Protein AF-0000000065812763 (afdb_homodimer)

Secondary structure (DSSP, 8-state):
-HHHHHHTSS----HHHHHHHT-EE-SS-EESS--GGGG-S-GGGEEE-SS-EE-TT-EE--B-GGGGGGTTTSTTEE-B--EEE-SSEEE-TT-EEPTT-EE-SSEEEPTT-EE-S-B-SSEEEEETTEEEEEEHHHHHHHHHHT----TTS-HHHHHHHHHHHHHHHH--/-HHHHHHTSS----HHHHHHHT-EE-SS-EESS--GGGG-S-GGGEEE-SSEEE-TT-EE--B-GGGGGGTTTSTT---B--EEE-SSEEE-TT-EEPTT-EE-SSEEE-TT-EE-S-B-SSEEEEETTEEEEEEHHHHHHHHHHT-EE-TT--HHHHHHHHHHHHHGGG--

Structure (mmCIF, N/CA/C/O backbone):
data_AF-0000000065812763-model_v1
#
loop_
_entity.id
_entity.type
_entity.pdbx_description
1 polymer 'Protein CapG'
#
loop_
_atom_site.group_PDB
_atom_site.id
_atom_site.type_symbol
_atom_site.label_atom_id
_atom_site.label_alt_id
_atom_site.label_comp_id
_atom_site.label_asym_id
_atom_site.label_entity_id
_atom_site.label_seq_id
_atom_site.pdbx_PDB_ins_code
_atom_site.Cartn_x
_atom_site.Cartn_y
_atom_site.Cartn_z
_atom_site.occupancy
_atom_site.B_iso_or_equiv
_atom_site.auth_seq_id
_atom_site.auth_comp_id
_atom_site.auth_asym_id
_atom_site.auth_atom_id
_atom_site.pdbx_PDB_model_num
ATOM 1 N N . MET A 1 1 ? -13.164 -4.414 32.594 1 37.22 1 MET A N 1
ATOM 2 C CA . MET A 1 1 ? -12.57 -5.383 31.672 1 37.22 1 MET A CA 1
ATOM 3 C C . MET A 1 1 ? -12.828 -4.98 30.234 1 37.22 1 MET A C 1
ATOM 5 O O . MET A 1 1 ? -12.016 -5.262 29.344 1 37.22 1 MET A O 1
ATOM 9 N N . LYS A 1 2 ? -14 -4.566 29.844 1 40.97 2 LYS A N 1
ATOM 10 C CA . LYS A 1 2 ? -14.367 -4.082 28.516 1 40.97 2 LYS A CA 1
ATOM 11 C C . LYS A 1 2 ? -13.578 -2.824 28.156 1 40.97 2 LYS A C 1
ATOM 13 O O . LYS A 1 2 ? -13.117 -2.682 27.016 1 40.97 2 LYS A O 1
ATOM 18 N N . LYS A 1 3 ? -13.656 -1.792 29 1 42.72 3 LYS A N 1
ATOM 19 C CA . LYS A 1 3 ? -12.914 -0.566 28.734 1 42.72 3 LYS A CA 1
ATOM 20 C C . LYS A 1 3 ? -11.438 -0.864 28.5 1 42.72 3 LYS A C 1
ATOM 22 O O . LYS A 1 3 ? -10.797 -0.227 27.656 1 42.72 3 LYS A O 1
ATOM 27 N N . LEU A 1 4 ? -10.758 -1.789 29.281 1 43.66 4 LEU A N 1
ATOM 28 C CA . LEU A 1 4 ? -9.359 -2.17 29.094 1 43.66 4 LEU A CA 1
ATOM 29 C C . LEU A 1 4 ? -9.156 -2.842 27.734 1 43.66 4 LEU A C 1
ATOM 31 O O . LEU A 1 4 ? -8.156 -2.594 27.062 1 43.66 4 LEU A O 1
ATOM 35 N N . PHE A 1 5 ? -9.992 -3.799 27.312 1 41.78 5 PHE A N 1
ATOM 36 C CA . PHE A 1 5 ? -9.961 -4.5 26.047 1 41.78 5 PHE A CA 1
ATOM 37 C C . PHE A 1 5 ? -10.062 -3.52 24.875 1 41.78 5 PHE A C 1
ATOM 39 O O . PHE A 1 5 ? -9.352 -3.658 23.875 1 41.78 5 PHE A O 1
ATOM 46 N N . LEU A 1 6 ? -11.016 -2.607 24.922 1 42.84 6 LEU A N 1
ATOM 47 C CA . LEU A 1 6 ? -11.148 -1.613 23.859 1 42.84 6 LEU A CA 1
ATOM 48 C C . LEU A 1 6 ? -9.906 -0.742 23.766 1 42.84 6 LEU A C 1
ATOM 50 O O . LEU A 1 6 ? -9.539 -0.286 22.672 1 42.84 6 LEU A O 1
ATOM 54 N N . LYS A 1 7 ? -9.352 -0.278 24.812 1 39.81 7 LYS A N 1
ATOM 55 C CA . LYS A 1 7 ? -8.094 0.461 24.859 1 39.81 7 LYS A CA 1
ATOM 56 C C . LYS A 1 7 ? -6.953 -0.342 24.25 1 39.81 7 LYS A C 1
ATOM 58 O O . LYS A 1 7 ? -6.047 0.227 23.641 1 39.81 7 LYS A O 1
ATOM 63 N N . LEU A 1 8 ? -6.797 -1.646 24.5 1 45.38 8 LEU A N 1
ATOM 64 C CA . LEU A 1 8 ? -5.816 -2.525 23.875 1 45.38 8 LEU A CA 1
ATOM 65 C C . LEU A 1 8 ? -6.047 -2.602 22.359 1 45.38 8 LEU A C 1
ATOM 67 O O . LEU A 1 8 ? -5.305 -3.287 21.656 1 45.38 8 LEU A O 1
ATOM 71 N N . MET A 1 9 ? -7.184 -2.545 21.812 1 41.5 9 MET A N 1
ATOM 72 C CA . MET A 1 9 ? -7.488 -2.461 20.391 1 41.5 9 MET A CA 1
ATOM 73 C C . MET A 1 9 ? -6.605 -1.423 19.703 1 41.5 9 MET A C 1
ATOM 75 O O . MET A 1 9 ? -6.023 -0.564 20.359 1 41.5 9 MET A O 1
ATOM 79 N N . LYS A 1 10 ? -6.723 -1.261 18.344 1 49.97 10 LYS A N 1
ATOM 80 C CA . LYS A 1 10 ? -5.859 -0.488 17.453 1 49.97 10 LYS A CA 1
ATOM 81 C C . LYS A 1 10 ? -5.656 0.93 17.984 1 49.97 10 LYS A C 1
ATOM 83 O O . LYS A 1 10 ? -6.57 1.756 17.922 1 49.97 10 LYS A O 1
ATOM 88 N N . ARG A 1 11 ? -4.902 1.145 19.062 1 52.78 11 ARG A N 1
ATOM 89 C CA . ARG A 1 11 ? -4.668 2.445 19.672 1 52.78 11 ARG A CA 1
ATOM 90 C C . ARG A 1 11 ? -4.078 3.432 18.672 1 52.78 11 ARG A C 1
ATOM 92 O O . ARG A 1 11 ? -3.061 3.145 18.047 1 52.78 11 ARG A O 1
ATOM 99 N N . ASN A 1 12 ? -4.883 4.406 18.328 1 67.81 12 ASN A N 1
ATOM 100 C CA . ASN A 1 12 ? -4.457 5.602 17.609 1 67.81 12 ASN A CA 1
ATOM 101 C C . ASN A 1 12 ? -3.221 6.23 18.234 1 67.81 12 ASN A C 1
ATOM 103 O O . ASN A 1 12 ? -3.176 6.434 19.453 1 67.81 12 ASN A O 1
ATOM 107 N N . LEU A 1 13 ? -2.115 6.152 17.438 1 81.44 13 LEU A N 1
ATOM 108 C CA . LEU A 1 13 ? -0.929 6.832 17.953 1 81.44 13 LEU A CA 1
ATOM 109 C C . LEU A 1 13 ? -1.167 8.336 18.062 1 81.44 13 LEU A C 1
ATOM 111 O O . LEU A 1 13 ? -1.772 8.938 17.172 1 81.44 13 LEU A O 1
ATOM 115 N N . SER A 1 14 ? -0.786 8.93 19.156 1 84.06 14 SER A N 1
ATOM 116 C CA . SER A 1 14 ? -0.799 10.383 19.312 1 84.06 14 SER A CA 1
ATOM 117 C C . SER A 1 14 ? 0.289 11.039 18.469 1 84.06 14 SER A C 1
ATOM 119 O O . SER A 1 14 ? 1.217 10.367 18.016 1 84.06 14 SER A O 1
ATOM 121 N N . GLU A 1 15 ? 0.167 12.312 18.281 1 87.44 15 GLU A N 1
ATOM 122 C CA . GLU A 1 15 ? 1.199 13.086 17.609 1 87.44 15 GLU A CA 1
ATOM 123 C C . GLU A 1 15 ? 2.562 12.891 18.266 1 87.44 15 GLU A C 1
ATOM 125 O O . GLU A 1 15 ? 3.57 12.711 17.578 1 87.44 15 GLU A O 1
ATOM 130 N N . ASP A 1 16 ? 2.529 12.898 19.578 1 87.75 16 ASP A N 1
ATOM 131 C CA . ASP A 1 16 ? 3.777 12.758 20.328 1 87.75 16 ASP A CA 1
ATOM 132 C C . ASP A 1 16 ? 4.422 11.398 20.062 1 87.75 16 ASP A C 1
ATOM 134 O O . ASP A 1 16 ? 5.641 11.305 19.922 1 87.75 16 ASP A O 1
ATOM 138 N N . LYS A 1 17 ? 3.646 10.391 20.047 1 90.56 17 LYS A N 1
ATOM 139 C CA . LYS A 1 17 ? 4.172 9.047 19.797 1 90.56 17 LYS A CA 1
ATOM 140 C C . LYS A 1 17 ? 4.711 8.922 18.375 1 90.56 17 LYS A C 1
ATOM 142 O O . LYS A 1 17 ? 5.723 8.266 18.141 1 90.56 17 LYS A O 1
ATOM 147 N N . ILE A 1 18 ? 4.035 9.586 17.469 1 93.19 18 ILE A N 1
ATOM 148 C CA . ILE A 1 18 ? 4.473 9.562 16.078 1 93.19 18 ILE A CA 1
ATOM 149 C C . ILE A 1 18 ? 5.801 10.305 15.938 1 93.19 18 ILE A C 1
ATOM 151 O O . ILE A 1 18 ? 6.711 9.836 15.25 1 93.19 18 ILE A O 1
ATOM 155 N N . ARG A 1 19 ? 5.945 11.367 16.609 1 93.12 19 ARG A N 1
ATOM 156 C CA . ARG A 1 19 ? 7.207 12.102 16.625 1 93.12 19 ARG A CA 1
ATOM 157 C C . ARG A 1 19 ? 8.32 11.258 17.234 1 93.12 19 ARG A C 1
ATOM 159 O O . ARG A 1 19 ? 9.461 11.297 16.781 1 93.12 19 ARG A O 1
ATOM 166 N N . LYS A 1 20 ? 7.984 10.477 18.219 1 92.88 20 LYS A N 1
ATOM 167 C CA . LYS A 1 20 ? 8.969 9.633 18.891 1 92.88 20 LYS A CA 1
ATOM 168 C C . LYS A 1 20 ? 9.453 8.516 17.953 1 92.88 20 LYS A C 1
ATOM 170 O O . LYS A 1 20 ? 10.57 8.023 18.094 1 92.88 20 LYS A O 1
ATOM 175 N N . LEU A 1 21 ? 8.625 8.133 17.016 1 93.81 21 LEU A N 1
ATOM 176 C CA . LEU A 1 21 ? 9.023 7.141 16.031 1 93.81 21 LEU A CA 1
ATOM 177 C C . LEU A 1 21 ? 10.07 7.711 15.078 1 93.81 21 LEU A C 1
ATOM 179 O O . LEU A 1 21 ? 10.758 6.961 14.375 1 93.81 21 LEU A O 1
ATOM 183 N N . GLY A 1 22 ? 10.078 9.062 14.953 1 95.88 22 GLY A N 1
ATOM 184 C CA . GLY A 1 22 ? 11.07 9.695 14.109 1 95.88 22 GLY A CA 1
ATOM 185 C C . GLY A 1 22 ? 10.453 10.539 13 1 95.88 22 GLY A C 1
ATOM 186 O O . GLY A 1 22 ? 11.164 11.242 12.281 1 95.88 22 GLY A O 1
ATOM 187 N N . VAL A 1 23 ? 9.148 10.43 12.867 1 97.62 23 VAL A N 1
ATOM 188 C CA . VAL A 1 23 ? 8.469 11.234 11.852 1 97.62 23 VAL A CA 1
ATOM 189 C C . VAL A 1 23 ? 8.492 12.703 12.266 1 97.62 23 VAL A C 1
ATOM 191 O O . VAL A 1 23 ? 8.25 13.039 13.422 1 97.62 23 VAL A O 1
ATOM 194 N N . GLN A 1 24 ? 8.836 13.617 11.391 1 97.62 24 GLN A N 1
ATOM 195 C CA . GLN A 1 24 ? 8.672 15.047 11.633 1 97.62 24 GLN A CA 1
ATOM 196 C C . GLN A 1 24 ? 7.234 15.484 11.367 1 97.62 24 GLN A C 1
ATOM 198 O O . GLN A 1 24 ? 6.746 15.375 10.242 1 97.62 24 GLN A O 1
ATOM 203 N N . VAL A 1 25 ? 6.574 15.938 12.367 1 97.5 25 VAL A N 1
ATOM 204 C CA . VAL A 1 25 ? 5.16 16.281 12.258 1 97.5 25 VAL A CA 1
ATOM 205 C C . VAL A 1 25 ? 4.945 17.734 12.711 1 97.5 25 VAL A C 1
ATOM 207 O O . VAL A 1 25 ? 5.418 18.125 13.773 1 97.5 25 VAL A O 1
ATOM 210 N N . GLY A 1 26 ? 4.281 18.5 11.805 1 97.75 26 GLY A N 1
ATOM 211 C CA . GLY A 1 26 ? 3.9 19.844 12.164 1 97.75 26 GLY A CA 1
ATOM 212 C C . GLY A 1 26 ? 2.789 19.906 13.195 1 97.75 26 GLY A C 1
ATOM 213 O O . GLY A 1 26 ? 2.623 18.969 13.984 1 97.75 26 GLY A O 1
ATOM 214 N N . ASN A 1 27 ? 2.012 21.016 13.273 1 96.69 27 ASN A N 1
ATOM 215 C CA . ASN A 1 27 ? 0.995 21.266 14.289 1 96.69 27 ASN A CA 1
ATOM 216 C C . ASN A 1 27 ? -0.405 20.938 13.773 1 96.69 27 ASN A C 1
ATOM 218 O O . ASN A 1 27 ? -0.643 20.938 12.562 1 96.69 27 ASN A O 1
ATOM 222 N N . ASP A 1 28 ? -1.32 20.625 14.734 1 96.94 28 ASP A N 1
ATOM 223 C CA . ASP A 1 28 ? -2.752 20.5 14.477 1 96.94 28 ASP A CA 1
ATOM 224 C C . ASP A 1 28 ? -3.035 19.375 13.484 1 96.94 28 ASP A C 1
ATOM 226 O O . ASP A 1 28 ? -3.779 19.562 12.523 1 96.94 28 ASP A O 1
ATOM 230 N N . CYS A 1 29 ? -2.354 18.297 13.617 1 97.5 29 CYS A N 1
ATOM 231 C CA . CYS A 1 29 ? -2.564 17.125 12.781 1 97.5 29 CYS A CA 1
ATOM 232 C C . CYS A 1 29 ? -3.48 16.125 13.477 1 97.5 29 CYS A C 1
ATOM 234 O O . CYS A 1 29 ? -3.633 16.156 14.703 1 97.5 29 CYS A O 1
ATOM 236 N N . ARG A 1 30 ? -4.18 15.359 12.703 1 95.44 30 ARG A N 1
ATOM 237 C CA . ARG A 1 30 ? -5.047 14.297 13.195 1 95.44 30 ARG A CA 1
ATOM 238 C C . ARG A 1 30 ? -4.625 12.945 12.633 1 95.44 30 ARG A C 1
ATOM 240 O O . ARG A 1 30 ? -4.453 12.797 11.422 1 95.44 30 ARG A O 1
ATOM 247 N N . PHE A 1 31 ? -4.438 11.961 13.445 1 96.06 31 PHE A N 1
ATOM 248 C CA . PHE A 1 31 ? -4.09 10.594 13.078 1 96.06 31 PHE A CA 1
ATOM 249 C C . PHE A 1 31 ? -5.184 9.625 13.516 1 96.06 31 PHE A C 1
ATOM 251 O O . PHE A 1 31 ? -5.344 9.352 14.703 1 96.06 31 PHE A O 1
ATOM 258 N N . LEU A 1 32 ? -5.891 9.078 12.562 1 95.31 32 LEU A N 1
ATOM 259 C CA . LEU A 1 32 ? -7.051 8.242 12.828 1 95.31 32 LEU A CA 1
ATOM 260 C C . LEU A 1 32 ? -6.734 6.77 12.57 1 95.31 32 LEU A C 1
ATOM 262 O O . LEU A 1 32 ? -6.633 6.344 11.422 1 95.31 32 LEU A O 1
ATOM 266 N N . SER A 1 33 ? -6.559 5.926 13.633 1 94 33 SER A N 1
ATOM 267 C CA . SER A 1 33 ? -6.258 4.5 13.555 1 94 33 SER A CA 1
ATOM 268 C C . SER A 1 33 ? -4.91 4.258 12.883 1 94 33 SER A C 1
ATOM 270 O O . SER A 1 33 ? -4.797 3.41 11.992 1 94 33 SER A O 1
ATOM 272 N N . VAL A 1 34 ? -3.984 5.078 13.211 1 93.06 34 VAL A N 1
ATOM 273 C CA . VAL A 1 34 ? -2.615 4.984 12.711 1 93.06 34 VAL A CA 1
ATOM 274 C C . VAL A 1 34 ? -1.733 4.293 13.75 1 93.06 34 VAL A C 1
ATOM 276 O O . VAL A 1 34 ? -1.901 4.496 14.953 1 93.06 34 VAL A O 1
ATOM 279 N N . ASP A 1 35 ? -0.849 3.418 13.219 1 90.88 35 ASP A N 1
ATOM 280 C CA . ASP A 1 35 ? 0.111 2.752 14.102 1 90.88 35 ASP A CA 1
ATOM 281 C C . ASP A 1 35 ? 1.508 2.752 13.484 1 90.88 35 ASP A C 1
ATOM 283 O O . ASP A 1 35 ? 1.75 3.426 12.477 1 90.88 35 ASP A O 1
ATOM 287 N N . ARG A 1 36 ? 2.41 2.07 14.133 1 90.88 36 ARG A N 1
ATOM 288 C CA . ARG A 1 36 ? 3.811 2.086 13.719 1 90.88 36 ARG A CA 1
ATOM 289 C C . ARG A 1 36 ? 3.965 1.608 12.281 1 90.88 36 ARG A C 1
ATOM 291 O O . ARG A 1 36 ? 4.84 2.086 11.555 1 90.88 36 ARG A O 1
ATOM 298 N N . SER A 1 37 ? 3.145 0.625 11.891 1 92.5 37 SER A N 1
ATOM 299 C CA . SER A 1 37 ? 3.275 0.036 10.562 1 92.5 37 SER A CA 1
ATOM 300 C C . SER A 1 37 ? 2.916 1.042 9.469 1 92.5 37 SER A C 1
ATOM 302 O O . SER A 1 37 ? 3.268 0.855 8.305 1 92.5 37 SER A O 1
ATOM 304 N N . THR A 1 38 ? 2.248 2.121 9.844 1 96.75 38 THR A N 1
ATOM 305 C CA . THR A 1 38 ? 1.871 3.172 8.906 1 96.75 38 THR A CA 1
ATOM 306 C C . THR A 1 38 ? 3.111 3.838 8.312 1 96.75 38 THR A C 1
ATOM 308 O O . THR A 1 38 ? 3.119 4.219 7.141 1 96.75 38 THR A O 1
ATOM 311 N N . PHE A 1 39 ? 4.203 3.889 9.062 1 97.19 39 PHE A N 1
ATOM 312 C CA . PHE A 1 39 ? 5.305 4.77 8.695 1 97.19 39 PHE A CA 1
ATOM 313 C C . PHE A 1 39 ? 6.523 3.963 8.266 1 97.19 39 PHE A C 1
ATOM 315 O O . PHE A 1 39 ? 7.594 4.527 8.023 1 97.19 39 PHE A O 1
ATOM 322 N N . GLY A 1 40 ? 6.402 2.725 8.195 1 93.94 40 GLY A N 1
ATOM 323 C CA . GLY A 1 40 ? 7.469 1.878 7.688 1 93.94 40 GLY A CA 1
ATOM 324 C C . GLY A 1 40 ? 8.672 1.813 8.617 1 93.94 40 GLY A C 1
ATOM 325 O O . GLY A 1 40 ? 8.57 2.176 9.789 1 93.94 40 GLY A O 1
ATOM 326 N N . SER A 1 41 ? 9.828 1.312 8.109 1 94.56 41 SER A N 1
ATOM 327 C CA . SER A 1 41 ? 11.008 1.018 8.914 1 94.56 41 SER A CA 1
ATOM 328 C C . SER A 1 41 ? 11.875 2.26 9.094 1 94.56 41 SER A C 1
ATOM 330 O O . SER A 1 41 ? 12.688 2.324 10.023 1 94.56 41 SER A O 1
ATOM 332 N N . GLU A 1 42 ? 11.75 3.205 8.258 1 97 42 GLU A N 1
ATOM 333 C CA . GLU A 1 42 ? 12.539 4.426 8.352 1 97 42 GLU A CA 1
ATOM 334 C C . GLU A 1 42 ? 11.641 5.656 8.5 1 97 42 GLU A C 1
ATOM 336 O O . GLU A 1 42 ? 11.656 6.543 7.645 1 97 42 GLU A O 1
ATOM 341 N N . PRO A 1 43 ? 10.922 5.727 9.578 1 97.62 43 PRO A N 1
ATOM 342 C CA . PRO A 1 43 ? 9.992 6.84 9.758 1 97.62 43 PRO A CA 1
ATOM 343 C C . PRO A 1 43 ? 10.68 8.203 9.758 1 97.62 43 PRO A C 1
ATOM 345 O O . PRO A 1 43 ? 10.055 9.219 9.445 1 97.62 43 PRO A O 1
ATOM 348 N N . TYR A 1 44 ? 11.945 8.242 10.062 1 97.56 44 TYR A N 1
ATOM 349 C CA . TYR A 1 44 ? 12.711 9.484 10.133 1 97.56 44 TYR A CA 1
ATOM 350 C C . TYR A 1 44 ? 12.93 10.07 8.742 1 97.56 44 TYR A C 1
ATOM 352 O O . TYR A 1 44 ? 13.492 11.156 8.602 1 97.56 44 TYR A O 1
ATOM 360 N N . LEU A 1 45 ? 12.453 9.422 7.711 1 98.25 45 LEU A N 1
ATOM 361 C CA . LEU A 1 45 ? 12.531 9.93 6.348 1 98.25 45 LEU A CA 1
ATOM 362 C C . LEU A 1 45 ? 11.227 10.609 5.945 1 98.25 45 LEU A C 1
ATOM 364 O O . LEU A 1 45 ? 11.086 11.086 4.82 1 98.25 45 LEU A O 1
ATOM 368 N N . ILE A 1 46 ? 10.242 10.688 6.812 1 98.44 46 ILE A N 1
ATOM 369 C CA . ILE A 1 46 ? 8.93 11.242 6.52 1 98.44 46 ILE A CA 1
ATOM 370 C C . ILE A 1 46 ? 8.758 12.586 7.23 1 98.44 46 ILE A C 1
ATOM 372 O O . ILE A 1 46 ? 9.008 12.688 8.43 1 98.44 46 ILE A O 1
ATOM 376 N N . GLN A 1 47 ? 8.359 13.602 6.512 1 98.56 47 GLN A N 1
ATOM 377 C CA . GLN A 1 47 ? 8.016 14.914 7.055 1 98.56 47 GLN A CA 1
ATOM 378 C C . GLN A 1 47 ? 6.57 15.281 6.742 1 98.56 47 GLN A C 1
ATOM 380 O O . GLN A 1 47 ? 6.152 15.234 5.582 1 98.56 47 GLN A O 1
ATOM 385 N N . ILE A 1 48 ? 5.844 15.602 7.711 1 98.5 48 ILE A N 1
ATOM 386 C CA . ILE A 1 48 ? 4.441 15.992 7.617 1 98.5 48 ILE A CA 1
ATOM 387 C C . ILE A 1 48 ? 4.277 17.438 8.086 1 98.5 48 ILE A C 1
ATOM 389 O O . ILE A 1 48 ? 4.738 17.797 9.172 1 98.5 48 ILE A O 1
ATOM 393 N N . GLY A 1 49 ? 3.645 18.266 7.281 1 98.62 49 GLY A N 1
ATOM 394 C CA . GLY A 1 49 ? 3.426 19.656 7.613 1 98.62 49 GLY A CA 1
ATOM 395 C C . GLY A 1 49 ? 2.365 19.859 8.68 1 98.62 49 GLY A C 1
ATOM 396 O O . GLY A 1 49 ? 2.232 19.031 9.594 1 98.62 49 GLY A O 1
ATOM 397 N N . ASN A 1 50 ? 1.675 21.047 8.641 1 98.62 50 ASN A N 1
ATOM 398 C CA . ASN A 1 50 ? 0.647 21.438 9.602 1 98.62 50 ASN A CA 1
ATOM 399 C C . ASN A 1 50 ? -0.751 21.094 9.102 1 98.62 50 ASN A C 1
ATOM 401 O O . ASN A 1 50 ? -1.009 21.125 7.895 1 98.62 50 ASN A O 1
ATOM 405 N N . HIS A 1 51 ? -1.703 20.766 10.055 1 98.62 51 HIS A N 1
ATOM 406 C CA . HIS A 1 51 ? -3.111 20.547 9.734 1 98.62 51 HIS A CA 1
ATOM 407 C C . HIS A 1 51 ? -3.287 19.438 8.711 1 98.62 51 HIS A C 1
ATOM 409 O O . HIS A 1 51 ? -3.928 19.641 7.676 1 98.62 51 HIS A O 1
ATOM 415 N N . VAL A 1 52 ? -2.662 18.328 9.008 1 98.75 52 VAL A N 1
ATOM 416 C CA . VAL A 1 52 ? -2.725 17.141 8.148 1 98.75 52 VAL A CA 1
ATOM 417 C C . VAL A 1 52 ? -3.516 16.031 8.844 1 98.75 52 VAL A C 1
ATOM 419 O O . VAL A 1 52 ? -3.365 15.82 10.047 1 98.75 52 VAL A O 1
ATOM 422 N N . THR A 1 53 ? -4.398 15.422 8.148 1 98.5 53 THR A N 1
ATOM 423 C CA . THR A 1 53 ? -5.102 14.242 8.641 1 98.5 53 THR A CA 1
ATOM 424 C C . THR A 1 53 ? -4.625 12.984 7.906 1 98.5 53 THR A C 1
ATOM 426 O O . THR A 1 53 ? -4.602 12.953 6.676 1 98.5 53 THR A O 1
ATOM 429 N N . ILE A 1 54 ? -4.148 12.016 8.586 1 98.31 54 ILE A N 1
ATOM 430 C CA . ILE A 1 54 ? -3.859 10.672 8.094 1 98.31 54 ILE A CA 1
ATOM 431 C C . ILE A 1 54 ? -4.891 9.688 8.648 1 98.31 54 ILE A C 1
ATOM 433 O O . ILE A 1 54 ? -5.117 9.633 9.859 1 98.31 54 ILE A O 1
ATOM 437 N N . THR A 1 55 ? -5.504 8.883 7.777 1 97.69 55 THR A N 1
ATOM 438 C CA . THR A 1 55 ? -6.609 8.039 8.227 1 97.69 55 THR A CA 1
ATOM 439 C C . THR A 1 55 ? -6.207 6.566 8.211 1 97.69 55 THR A C 1
ATOM 441 O O . THR A 1 55 ? -5.039 6.238 8 1 97.69 55 THR A O 1
ATOM 444 N N . SER A 1 56 ? -7.086 5.699 8.477 1 96.75 56 SER A N 1
ATOM 445 C CA . SER A 1 56 ? -6.871 4.273 8.711 1 96.75 56 SER A CA 1
ATOM 446 C C . SER A 1 56 ? -6.312 3.584 7.473 1 96.75 56 SER A C 1
ATOM 448 O O . SER A 1 56 ? -6.77 3.836 6.355 1 96.75 56 SER A O 1
ATOM 450 N N . GLY A 1 57 ? -5.297 2.73 7.707 1 96.75 57 GLY A N 1
ATOM 451 C CA . GLY A 1 57 ? -4.793 1.861 6.656 1 96.75 57 GLY A CA 1
ATOM 452 C C . GLY A 1 57 ? -3.797 2.549 5.738 1 96.75 57 GLY A C 1
ATOM 453 O O . GLY A 1 57 ? -3.25 1.924 4.828 1 96.75 57 GLY A O 1
ATOM 454 N N . VAL A 1 58 ? -3.561 3.811 5.926 1 98.44 58 VAL A N 1
ATOM 455 C CA . VAL A 1 58 ? -2.586 4.527 5.113 1 98.44 58 VAL A CA 1
ATOM 456 C C . VAL A 1 58 ? -1.189 3.957 5.352 1 98.44 58 VAL A C 1
ATOM 458 O O . VAL A 1 58 ? -0.849 3.584 6.477 1 98.44 58 VAL A O 1
ATOM 461 N N . LYS A 1 59 ? -0.391 3.846 4.328 1 98.5 59 LYS A N 1
ATOM 462 C CA . LYS A 1 59 ? 0.993 3.385 4.398 1 98.5 59 LYS A CA 1
ATOM 463 C C . LYS A 1 59 ? 1.937 4.367 3.711 1 98.5 59 LYS A C 1
ATOM 465 O O . LYS A 1 59 ? 1.666 4.82 2.596 1 98.5 59 LYS A O 1
ATOM 470 N N . PHE A 1 60 ? 3.004 4.68 4.379 1 98.62 60 PHE A N 1
ATOM 471 C CA . PHE A 1 60 ? 4.141 5.379 3.787 1 98.62 60 PHE A CA 1
ATOM 472 C C . PHE A 1 60 ? 5.285 4.414 3.516 1 98.62 60 PHE A C 1
ATOM 474 O O . PHE A 1 60 ? 5.777 3.748 4.43 1 98.62 60 PHE A O 1
ATOM 481 N N . ALA A 1 61 ? 5.676 4.285 2.328 1 98.19 61 ALA A N 1
ATOM 482 C CA . ALA A 1 61 ? 6.859 3.506 1.982 1 98.19 61 ALA A CA 1
ATOM 483 C C . ALA A 1 61 ? 8.047 4.418 1.688 1 98.19 61 ALA A C 1
ATOM 485 O O . ALA A 1 61 ? 7.98 5.266 0.796 1 98.19 61 ALA A O 1
ATOM 486 N N . THR A 1 62 ? 9.164 4.227 2.41 1 97.94 6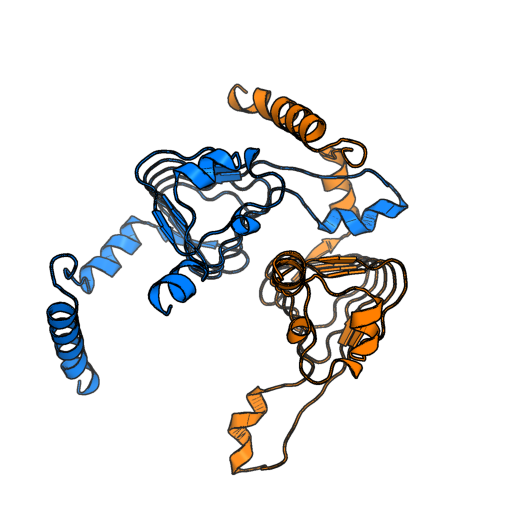2 THR A N 1
ATOM 487 C CA . THR A 1 62 ? 10.312 5.102 2.213 1 97.94 62 THR A CA 1
ATOM 488 C C . THR A 1 62 ? 11.438 4.367 1.494 1 97.94 62 THR A C 1
ATOM 490 O O . THR A 1 62 ? 12.539 4.895 1.354 1 97.94 62 THR A O 1
ATOM 493 N N . HIS A 1 63 ? 11.211 3.16 1.154 1 97.5 63 HIS A N 1
ATOM 494 C CA . HIS A 1 63 ? 12.172 2.412 0.352 1 97.5 63 HIS A CA 1
ATOM 495 C C . HIS A 1 63 ? 11.477 1.594 -0.726 1 97.5 63 HIS A C 1
ATOM 497 O O . HIS A 1 63 ? 10.273 1.318 -0.622 1 97.5 63 HIS A O 1
ATOM 503 N N . ASP A 1 64 ? 12.227 1.31 -1.798 1 97.69 64 ASP A N 1
ATOM 504 C CA . ASP A 1 64 ? 11.766 0.436 -2.871 1 97.69 64 ASP A CA 1
ATOM 505 C C . ASP A 1 64 ? 12.094 -1.024 -2.572 1 97.69 64 ASP A C 1
ATOM 507 O O . ASP A 1 64 ? 13.234 -1.454 -2.73 1 97.69 64 ASP A O 1
ATOM 511 N N . GLY A 1 65 ? 11.062 -1.823 -2.172 1 97.25 65 GLY A N 1
ATOM 512 C CA . GLY A 1 65 ? 11.281 -3.225 -1.845 1 97.25 65 GLY A CA 1
ATOM 513 C C . GLY A 1 65 ? 11.555 -4.086 -3.062 1 97.25 65 GLY A C 1
ATOM 514 O O . GLY A 1 65 ? 12.086 -5.191 -2.939 1 97.25 65 GLY A O 1
ATOM 515 N N . GLY A 1 66 ? 11.164 -3.621 -4.234 1 98.19 66 GLY A N 1
ATOM 516 C CA . GLY A 1 66 ? 11.359 -4.363 -5.473 1 98.19 66 GLY A CA 1
ATOM 517 C C . GLY A 1 66 ? 12.82 -4.652 -5.77 1 98.19 66 GLY A C 1
ATOM 518 O O . GLY A 1 66 ? 13.133 -5.555 -6.551 1 98.19 66 GLY A O 1
ATOM 519 N N . VAL A 1 67 ? 13.68 -3.963 -5.113 1 98 67 VAL A N 1
ATOM 520 C CA . VAL A 1 67 ? 15.102 -4.148 -5.371 1 98 67 VAL A CA 1
ATOM 521 C C . VAL A 1 67 ? 15.531 -5.551 -4.941 1 98 67 VAL A C 1
ATOM 523 O O . VAL A 1 67 ? 16.625 -6.004 -5.281 1 98 67 VAL A O 1
ATOM 526 N N . TRP A 1 68 ? 14.672 -6.195 -4.203 1 97.12 68 TRP A N 1
ATOM 527 C CA . TRP A 1 68 ? 14.891 -7.57 -3.768 1 97.12 68 TRP A CA 1
ATOM 528 C C . TRP A 1 68 ? 15.359 -8.438 -4.93 1 97.12 68 TRP A C 1
ATOM 530 O O . TRP A 1 68 ? 16.266 -9.273 -4.766 1 97.12 68 TRP A O 1
ATOM 540 N N . ILE A 1 69 ? 14.797 -8.281 -6.043 1 98.31 69 ILE A N 1
ATOM 541 C CA . ILE A 1 69 ? 15.039 -9.211 -7.145 1 98.31 69 ILE A CA 1
ATOM 542 C C . ILE A 1 69 ? 16.469 -9.031 -7.656 1 98.31 69 ILE A C 1
ATOM 544 O O . ILE A 1 69 ? 16.969 -9.859 -8.43 1 98.31 69 ILE A O 1
ATOM 548 N N . PHE A 1 70 ? 17.094 -8.016 -7.227 1 98.31 70 PHE A N 1
ATOM 549 C CA . PHE A 1 70 ? 18.438 -7.746 -7.699 1 98.31 70 PHE A CA 1
ATOM 550 C C . PHE A 1 70 ? 19.469 -8.211 -6.68 1 98.31 70 PHE A C 1
ATOM 552 O O . PHE A 1 70 ? 20.688 -8.125 -6.918 1 98.31 70 PHE A O 1
ATOM 559 N N . ARG A 1 71 ? 19.109 -8.758 -5.59 1 96.94 71 ARG A N 1
ATOM 560 C CA . ARG A 1 71 ? 20 -8.953 -4.453 1 96.94 71 ARG A CA 1
ATOM 561 C C . ARG A 1 71 ? 20.922 -10.133 -4.688 1 96.94 71 ARG A C 1
ATOM 563 O O . ARG A 1 71 ? 21.938 -10.289 -3.99 1 96.94 71 ARG A O 1
ATOM 570 N N . LYS A 1 72 ? 20.641 -11.023 -5.586 1 96.31 72 LYS A N 1
ATOM 571 C CA . LYS A 1 72 ? 21.625 -12.039 -5.965 1 96.31 72 LYS A CA 1
ATOM 572 C C . LYS A 1 72 ? 22.844 -11.391 -6.609 1 96.31 72 LYS A C 1
ATOM 574 O O . LYS A 1 72 ? 23.984 -11.789 -6.332 1 96.31 72 LYS A O 1
ATOM 579 N N . LYS A 1 73 ? 22.594 -10.375 -7.438 1 96.94 73 LYS A N 1
ATOM 580 C CA . LYS A 1 73 ? 23.656 -9.648 -8.125 1 96.94 73 LYS A CA 1
ATOM 581 C C . LYS A 1 73 ? 24.266 -8.578 -7.219 1 96.94 73 LYS A C 1
ATOM 583 O O . LYS A 1 73 ? 25.469 -8.359 -7.23 1 96.94 73 LYS A O 1
ATOM 588 N N . TYR A 1 74 ? 23.453 -7.918 -6.449 1 97.44 74 TYR A N 1
ATOM 589 C CA . TYR A 1 74 ? 23.844 -6.852 -5.535 1 97.44 74 TYR A CA 1
ATOM 590 C C . TYR A 1 74 ? 23.375 -7.148 -4.117 1 97.44 74 TYR A C 1
ATOM 592 O O . TYR A 1 74 ? 22.375 -6.59 -3.66 1 97.44 74 TYR A O 1
ATOM 600 N N . PRO A 1 75 ? 24.047 -7.855 -3.336 1 96.69 75 PRO A N 1
ATOM 601 C CA . PRO A 1 75 ? 23.562 -8.414 -2.074 1 96.69 75 PRO A CA 1
ATOM 602 C C . PRO A 1 75 ? 23.203 -7.34 -1.053 1 96.69 75 PRO A C 1
ATOM 604 O O . PRO A 1 75 ? 22.344 -7.562 -0.189 1 96.69 75 PRO A O 1
ATOM 607 N N . GLU A 1 76 ? 23.766 -6.18 -1.101 1 96.88 76 GLU A N 1
ATOM 608 C CA . GLU A 1 76 ? 23.547 -5.18 -0.061 1 96.88 76 GLU A CA 1
ATOM 609 C C . GLU A 1 76 ? 22.703 -4.02 -0.583 1 96.88 76 GLU A C 1
ATOM 611 O O . GLU A 1 76 ? 22.531 -3.012 0.103 1 96.88 76 GLU A O 1
ATOM 616 N N . ILE A 1 77 ? 22.109 -4.23 -1.719 1 97.69 77 ILE A N 1
ATOM 617 C CA . ILE A 1 77 ? 21.453 -3.113 -2.393 1 97.69 77 ILE A CA 1
ATOM 618 C C . ILE A 1 77 ? 20.172 -2.736 -1.645 1 97.69 77 ILE A C 1
ATOM 620 O O . ILE A 1 77 ? 19.438 -3.611 -1.169 1 97.69 77 ILE A O 1
ATOM 624 N N . ASP A 1 78 ? 20 -1.44 -1.464 1 97.94 78 ASP A N 1
ATOM 625 C CA . ASP A 1 78 ? 18.766 -0.78 -1.024 1 97.94 78 ASP A CA 1
ATOM 626 C C . ASP A 1 78 ? 18.516 0.493 -1.829 1 97.94 78 ASP A C 1
ATOM 628 O O . ASP A 1 78 ? 19.328 0.876 -2.672 1 97.94 78 ASP A O 1
ATOM 632 N N . ASN A 1 79 ? 17.406 1.025 -1.7 1 98.12 79 ASN A N 1
ATOM 633 C CA . ASN A 1 79 ? 17.016 2.268 -2.357 1 98.12 79 ASN A CA 1
ATOM 634 C C . ASN A 1 79 ? 15.992 3.047 -1.527 1 98.12 79 ASN A C 1
ATOM 636 O O . ASN A 1 79 ? 14.828 2.648 -1.428 1 98.12 79 ASN A O 1
ATOM 640 N N . PHE A 1 80 ? 16.438 4.16 -0.923 1 98.12 80 PHE A N 1
ATOM 641 C CA . PHE A 1 80 ? 15.602 4.938 -0.014 1 98.12 80 PHE A CA 1
ATOM 642 C C . PHE A 1 80 ? 15.297 6.312 -0.599 1 98.12 80 PHE A C 1
ATOM 644 O O . PHE A 1 80 ? 16.125 6.883 -1.317 1 98.12 80 PHE A O 1
ATOM 651 N N . HIS A 1 81 ? 14.133 6.805 -0.322 1 97.88 81 HIS A N 1
ATOM 652 C CA . HIS A 1 81 ? 13.75 8.172 -0.656 1 97.88 81 HIS A CA 1
ATOM 653 C C . HIS A 1 81 ? 12.891 8.789 0.447 1 97.88 81 HIS A C 1
ATOM 655 O O . HIS A 1 81 ? 12.203 8.07 1.178 1 97.88 81 HIS A O 1
ATOM 661 N N . ARG A 1 82 ? 12.922 10.078 0.521 1 98.06 82 ARG A N 1
ATOM 662 C CA . ARG A 1 82 ? 12.117 10.797 1.5 1 98.06 82 ARG A CA 1
ATOM 663 C C . ARG A 1 82 ? 10.695 11.008 0.988 1 98.06 82 ARG A C 1
ATOM 665 O O . ARG A 1 82 ? 10.453 10.977 -0.221 1 98.06 82 ARG A O 1
ATOM 672 N N . ILE A 1 83 ? 9.766 11.133 1.895 1 98.69 83 ILE A N 1
ATOM 673 C CA . ILE A 1 83 ? 8.406 11.547 1.598 1 98.69 83 ILE A CA 1
ATOM 674 C C . ILE A 1 83 ? 8.102 12.859 2.307 1 98.69 83 ILE A C 1
ATOM 676 O O . ILE A 1 83 ? 8.391 13.016 3.496 1 98.69 83 ILE A O 1
ATOM 680 N N . PHE A 1 84 ? 7.512 13.828 1.579 1 98.81 84 PHE A N 1
ATOM 681 C CA . PHE A 1 84 ? 7.133 15.125 2.133 1 98.81 84 PHE A CA 1
ATOM 682 C C . PHE A 1 84 ? 5.645 15.375 1.94 1 98.81 84 PHE A C 1
ATOM 684 O O . PHE A 1 84 ? 5.137 15.312 0.818 1 98.81 84 PHE A O 1
ATOM 691 N N . ILE A 1 85 ? 4.945 15.617 3.018 1 98.94 85 ILE A N 1
ATOM 692 C CA . ILE A 1 85 ? 3.553 16.047 3 1 98.94 85 ILE A CA 1
ATOM 693 C C . ILE A 1 85 ? 3.465 17.531 3.387 1 98.94 85 ILE A C 1
ATOM 695 O O . ILE A 1 85 ? 3.926 17.922 4.461 1 98.94 85 ILE A O 1
ATOM 699 N N . GLY A 1 86 ? 2.863 18.312 2.549 1 98.94 86 GLY A N 1
ATOM 700 C CA . GLY A 1 86 ? 2.713 19.734 2.822 1 98.94 86 GLY A CA 1
ATOM 701 C C . GLY A 1 86 ? 1.69 20.031 3.902 1 98.94 86 GLY A C 1
ATOM 702 O O . GLY A 1 86 ? 1.418 19.172 4.754 1 98.94 86 GLY A O 1
ATOM 703 N N . ASN A 1 87 ? 1.184 21.297 3.928 1 98.94 87 ASN A N 1
ATOM 704 C CA . ASN A 1 87 ? 0.216 21.766 4.91 1 98.94 87 ASN A CA 1
ATOM 705 C C . ASN A 1 87 ? -1.217 21.609 4.414 1 98.94 87 ASN A C 1
ATOM 707 O O . ASN A 1 87 ? -1.477 21.703 3.211 1 98.94 87 ASN A O 1
ATOM 711 N N . ASN A 1 88 ? -2.176 21.406 5.352 1 98.94 88 ASN A N 1
ATOM 712 C CA . ASN A 1 88 ? -3.598 21.328 5.039 1 98.94 88 ASN A CA 1
ATOM 713 C C . ASN A 1 88 ? -3.889 20.219 4.027 1 98.94 88 ASN A C 1
ATOM 715 O O . ASN A 1 88 ? -4.477 20.484 2.975 1 98.94 88 ASN A O 1
ATOM 719 N N . VAL A 1 89 ? -3.453 19.047 4.391 1 98.94 89 VAL A N 1
ATOM 720 C CA . VAL A 1 89 ? -3.59 17.875 3.518 1 98.94 89 VAL A CA 1
ATOM 721 C C . VAL A 1 89 ? -4.43 16.812 4.211 1 98.94 89 VAL A C 1
ATOM 723 O O . VAL A 1 89 ? -4.273 16.562 5.41 1 98.94 89 VAL A O 1
ATOM 726 N N . PHE A 1 90 ? -5.402 16.234 3.541 1 98.94 90 PHE A N 1
ATOM 727 C CA . PHE A 1 90 ? -6.168 15.07 3.979 1 98.94 90 PHE A CA 1
ATOM 728 C C . PHE A 1 90 ? -5.785 13.836 3.17 1 98.94 90 PHE A C 1
ATOM 730 O O . PHE A 1 90 ? -5.82 13.859 1.938 1 98.94 90 PHE A O 1
ATOM 737 N N . ILE A 1 91 ? -5.336 12.75 3.826 1 98.94 91 ILE A N 1
ATOM 738 C CA . ILE A 1 91 ? -5.02 11.492 3.16 1 98.94 91 ILE A CA 1
ATOM 739 C C . ILE A 1 91 ? -6.059 10.43 3.533 1 98.94 91 ILE A C 1
ATOM 741 O O . ILE A 1 91 ? -6.148 10.023 4.691 1 98.94 91 ILE A O 1
ATOM 745 N N . GLY A 1 92 ? -6.742 9.938 2.533 1 98.81 92 GLY A N 1
ATOM 746 C CA . GLY A 1 92 ? -7.891 9.07 2.729 1 98.81 92 GLY A CA 1
ATOM 747 C C . GLY A 1 92 ? -7.508 7.641 3.062 1 98.81 92 GLY A C 1
ATOM 748 O O . GLY A 1 92 ? -6.367 7.23 2.848 1 98.81 92 GLY A O 1
ATOM 749 N N . ILE A 1 93 ? -8.484 6.887 3.475 1 98.5 93 ILE A N 1
ATOM 750 C CA . ILE A 1 93 ? -8.359 5.523 3.973 1 98.5 93 ILE A CA 1
ATOM 751 C C . ILE A 1 93 ? -7.637 4.66 2.939 1 98.5 93 ILE A C 1
ATOM 753 O O . ILE A 1 93 ? -7.883 4.781 1.737 1 98.5 93 ILE A O 1
ATOM 757 N N . ASN A 1 94 ? -6.664 3.857 3.439 1 98.31 94 ASN A N 1
ATOM 758 C CA . ASN A 1 94 ? -5.996 2.795 2.695 1 98.31 94 ASN A CA 1
ATOM 759 C C . ASN A 1 94 ? -5.176 3.355 1.536 1 98.31 94 ASN A C 1
ATOM 761 O O . ASN A 1 94 ? -4.914 2.65 0.559 1 98.31 94 ASN A O 1
ATOM 765 N N . SER A 1 95 ? -4.789 4.582 1.554 1 98.88 95 SER A N 1
ATOM 766 C CA . SER A 1 95 ? -3.895 5.137 0.543 1 98.88 95 SER A CA 1
ATOM 767 C C . SER A 1 95 ? -2.451 4.715 0.795 1 98.88 95 SER A C 1
ATOM 769 O O . SER A 1 95 ? -2.078 4.406 1.929 1 98.88 95 SER A O 1
ATOM 771 N N . ILE A 1 96 ? -1.655 4.633 -0.227 1 98.94 96 ILE A N 1
ATOM 772 C CA . ILE A 1 96 ? -0.229 4.332 -0.15 1 98.94 96 ILE A CA 1
ATOM 773 C C . ILE A 1 96 ? 0.571 5.469 -0.779 1 98.94 96 ILE A C 1
ATOM 775 O O . ILE A 1 96 ? 0.313 5.863 -1.92 1 98.94 96 ILE A O 1
ATOM 779 N N . ILE A 1 97 ? 1.479 6.051 -0.016 1 98.94 97 ILE A N 1
ATOM 780 C CA . ILE A 1 97 ? 2.41 7.055 -0.52 1 98.94 97 ILE A CA 1
ATOM 781 C C . ILE A 1 97 ? 3.77 6.41 -0.784 1 98.94 97 ILE A C 1
ATOM 783 O O . ILE A 1 97 ? 4.398 5.875 0.132 1 98.94 97 ILE A O 1
ATOM 787 N N . LEU A 1 98 ? 4.266 6.496 -2.01 1 98.81 98 LEU A N 1
ATOM 788 C CA . LEU A 1 98 ? 5.453 5.742 -2.4 1 98.81 98 LEU A CA 1
ATOM 789 C C . LEU A 1 98 ? 6.715 6.562 -2.162 1 98.81 98 LEU A C 1
ATOM 791 O O . LEU A 1 98 ? 6.641 7.758 -1.879 1 98.81 98 LEU A O 1
ATOM 795 N N . PRO A 1 99 ? 7.871 5.887 -2.232 1 98.56 99 PRO A N 1
ATOM 796 C CA . PRO A 1 99 ? 9.125 6.578 -1.932 1 98.56 99 PRO A CA 1
ATOM 797 C C . PRO A 1 99 ? 9.375 7.77 -2.85 1 98.56 99 PRO A C 1
ATOM 799 O O . PRO A 1 99 ? 9.18 7.672 -4.066 1 98.56 99 PRO A O 1
ATOM 802 N N . GLY A 1 100 ? 9.742 8.875 -2.223 1 98.12 100 GLY A N 1
ATOM 803 C CA . GLY A 1 100 ? 10.188 10.023 -3.004 1 98.12 100 GLY A CA 1
ATOM 804 C C . GLY A 1 100 ? 9.07 11.016 -3.293 1 98.12 100 GLY A C 1
ATOM 805 O O . GLY A 1 100 ? 9.32 12.078 -3.857 1 98.12 100 GLY A O 1
ATOM 806 N N . VAL A 1 101 ? 7.855 10.688 -2.916 1 98.81 101 VAL A N 1
ATOM 807 C CA . VAL A 1 101 ? 6.707 11.508 -3.279 1 98.81 101 VAL A CA 1
ATOM 808 C C . VAL A 1 101 ? 6.66 12.75 -2.395 1 98.81 101 VAL A C 1
ATOM 810 O O . VAL A 1 101 ? 6.859 12.664 -1.181 1 98.81 101 VAL A O 1
ATOM 813 N N . THR A 1 102 ? 6.414 13.867 -2.99 1 98.88 102 THR A N 1
ATOM 814 C CA . THR A 1 102 ? 6.062 15.109 -2.32 1 98.88 102 THR A CA 1
ATOM 815 C C . THR A 1 102 ? 4.609 15.484 -2.598 1 98.88 102 THR A C 1
ATOM 817 O O . THR A 1 102 ? 4.195 15.562 -3.756 1 98.88 102 THR A O 1
ATOM 820 N N . ILE A 1 103 ? 3.861 15.641 -1.572 1 98.94 103 ILE A N 1
ATOM 821 C CA . ILE A 1 103 ? 2.502 16.156 -1.689 1 98.94 103 ILE A CA 1
ATOM 822 C C . ILE A 1 103 ? 2.475 17.641 -1.29 1 98.94 103 ILE A C 1
ATOM 824 O O . ILE A 1 103 ? 2.916 18 -0.195 1 98.94 103 ILE A O 1
ATOM 828 N N . GLY A 1 104 ? 1.954 18.438 -2.18 1 98.94 104 GLY A N 1
ATOM 829 C CA . GLY A 1 104 ? 1.895 19.875 -1.939 1 98.94 104 GLY A CA 1
ATOM 830 C C . GLY A 1 104 ? 0.9 20.25 -0.86 1 98.94 104 GLY A C 1
ATOM 831 O O . GLY A 1 104 ? 0.438 19.391 -0.102 1 98.94 104 GLY A O 1
ATOM 832 N N . ASN A 1 105 ? 0.605 21.625 -0.78 1 98.94 105 ASN A N 1
ATOM 833 C CA . ASN A 1 105 ? -0.327 22.172 0.199 1 98.94 105 ASN A CA 1
ATOM 834 C C . ASN A 1 105 ? -1.764 22.141 -0.316 1 98.94 105 ASN A C 1
ATOM 836 O O . ASN A 1 105 ? -1.997 22.234 -1.522 1 98.94 105 ASN A O 1
ATOM 840 N N . ASN A 1 106 ? -2.729 22.047 0.613 1 98.94 106 ASN A N 1
ATOM 841 C CA . ASN A 1 106 ? -4.145 22.078 0.258 1 98.94 106 ASN A CA 1
ATOM 842 C C . ASN A 1 106 ? -4.488 20.969 -0.74 1 98.94 106 ASN A C 1
ATOM 844 O O . ASN A 1 106 ? -5.023 21.25 -1.814 1 98.94 106 ASN A O 1
ATOM 848 N N . VAL A 1 107 ? -4.199 19.781 -0.328 1 98.94 107 VAL A N 1
ATOM 849 C CA . VAL A 1 107 ? -4.402 18.625 -1.19 1 98.94 107 VAL A CA 1
ATOM 850 C C . VAL A 1 107 ? -5.285 17.594 -0.48 1 98.94 107 VAL A C 1
ATOM 852 O O . VAL A 1 107 ? -5.137 17.375 0.723 1 98.94 107 VAL A O 1
ATOM 855 N N . VAL A 1 108 ? -6.219 17.047 -1.151 1 98.94 108 VAL A N 1
ATOM 856 C CA . VAL A 1 108 ? -6.988 15.883 -0.701 1 98.94 108 VAL A CA 1
ATOM 857 C C . VAL A 1 108 ? -6.586 14.648 -1.507 1 98.94 108 VAL A C 1
ATOM 859 O O . VAL A 1 108 ? -6.645 14.656 -2.738 1 98.94 108 VAL A O 1
ATOM 862 N N . VAL A 1 109 ? -6.109 13.664 -0.85 1 98.94 109 VAL A N 1
ATOM 863 C CA . VAL A 1 109 ? -5.863 12.359 -1.456 1 98.94 109 VAL A CA 1
ATOM 864 C C . VAL A 1 109 ? -7.055 11.438 -1.202 1 98.94 109 VAL A C 1
ATOM 866 O O . VAL A 1 109 ? -7.348 11.094 -0.055 1 98.94 109 VAL A O 1
ATOM 869 N N . GLY A 1 110 ? -7.707 11.023 -2.227 1 98.88 110 GLY A N 1
ATOM 870 C CA . GLY A 1 110 ? -8.859 10.148 -2.094 1 98.88 110 GLY A CA 1
ATOM 871 C C . GLY A 1 110 ? -8.516 8.789 -1.519 1 98.88 110 GLY A C 1
ATOM 872 O O . GLY A 1 110 ? -7.367 8.352 -1.589 1 98.88 110 GLY A O 1
ATOM 873 N N . ALA A 1 111 ? -9.562 8.148 -1.005 1 98.75 111 ALA A N 1
ATOM 874 C CA . ALA A 1 111 ? -9.391 6.828 -0.412 1 98.75 111 ALA A CA 1
ATOM 875 C C . ALA A 1 111 ? -8.883 5.824 -1.446 1 98.75 111 ALA A C 1
ATOM 877 O O . ALA A 1 111 ? -9.273 5.879 -2.615 1 98.75 111 ALA A O 1
ATOM 878 N N . GLY A 1 112 ? -8 4.945 -0.956 1 98.75 112 GLY A N 1
ATOM 879 C CA . GLY A 1 112 ? -7.527 3.852 -1.787 1 98.75 112 GLY A CA 1
ATOM 880 C C . GLY A 1 112 ? -6.5 4.285 -2.816 1 98.75 112 GLY A C 1
ATOM 881 O O . GLY A 1 112 ? -6.117 3.502 -3.688 1 98.75 112 GLY A O 1
ATOM 882 N N . SER A 1 113 ? -6.027 5.488 -2.746 1 98.94 113 SER A N 1
ATOM 883 C CA . SER A 1 113 ? -5.109 6.008 -3.756 1 98.94 113 SER A CA 1
ATOM 884 C C . SER A 1 113 ? -3.719 5.402 -3.602 1 98.94 113 SER A C 1
ATOM 886 O O . SER A 1 113 ? -3.275 5.129 -2.484 1 98.94 113 SER A O 1
ATOM 888 N N . VAL A 1 114 ? -3.033 5.141 -4.656 1 98.94 114 VAL A N 1
ATOM 889 C CA . VAL A 1 114 ? -1.6 4.875 -4.684 1 98.94 114 VAL A CA 1
ATOM 890 C C . VAL A 1 114 ? -0.873 6.039 -5.355 1 98.94 114 VAL A C 1
ATOM 892 O O . VAL A 1 114 ? -0.982 6.23 -6.566 1 98.94 114 VAL A O 1
ATOM 895 N N . VAL A 1 115 ? -0.14 6.801 -4.555 1 98.94 115 VAL A N 1
ATOM 896 C CA . VAL A 1 115 ? 0.509 8.023 -5.023 1 98.94 115 VAL A CA 1
ATOM 897 C C . VAL A 1 115 ? 1.952 7.719 -5.422 1 98.94 115 VAL A C 1
ATOM 899 O O . VAL A 1 115 ? 2.785 7.406 -4.566 1 98.94 115 VAL A O 1
ATOM 902 N N . THR A 1 116 ? 2.242 7.895 -6.676 1 98.56 116 THR A N 1
ATOM 903 C CA . THR A 1 116 ? 3.514 7.434 -7.219 1 98.56 116 THR A CA 1
ATOM 904 C C . THR A 1 116 ? 4.371 8.609 -7.672 1 98.56 116 THR A C 1
ATOM 906 O O . THR A 1 116 ? 5.559 8.453 -7.953 1 98.56 116 THR A O 1
ATOM 909 N N . LYS A 1 117 ? 3.725 9.75 -7.762 1 98.5 117 LYS A N 1
ATOM 910 C CA . LYS A 1 117 ? 4.414 10.953 -8.211 1 98.5 117 LYS A CA 1
ATOM 911 C C . LYS A 1 117 ? 4.051 12.156 -7.344 1 98.5 117 LYS A C 1
ATOM 913 O O . LYS A 1 117 ? 3.08 12.109 -6.586 1 98.5 117 LYS A O 1
ATOM 918 N N . ASP A 1 118 ? 4.832 13.203 -7.547 1 98.88 118 ASP A N 1
ATOM 919 C CA . ASP A 1 118 ? 4.586 14.422 -6.789 1 98.88 118 ASP A CA 1
ATOM 920 C C . ASP A 1 118 ? 3.217 15.016 -7.125 1 98.88 118 ASP A C 1
ATOM 922 O O . ASP A 1 118 ? 2.748 14.898 -8.258 1 98.88 118 ASP A O 1
ATOM 926 N N . VAL A 1 119 ? 2.613 15.617 -6.16 1 98.94 119 VAL A N 1
ATOM 927 C CA . VAL A 1 119 ? 1.292 16.219 -6.262 1 98.94 119 VAL A CA 1
ATOM 928 C C . VAL A 1 119 ? 1.399 17.734 -6.035 1 98.94 119 VAL A C 1
ATOM 930 O O . VAL A 1 119 ? 1.912 18.172 -5.008 1 98.94 119 VAL A O 1
ATOM 933 N N . PRO A 1 120 ? 0.986 18.516 -6.984 1 98.88 120 PRO A N 1
ATOM 934 C CA . PRO A 1 120 ? 1.056 19.969 -6.785 1 98.88 120 PRO A CA 1
ATOM 935 C C . PRO A 1 120 ? 0.041 20.469 -5.762 1 98.88 120 PRO A C 1
ATOM 937 O O . PRO A 1 120 ? -0.817 19.703 -5.309 1 98.88 120 PRO A O 1
ATOM 940 N N . ASP A 1 121 ? 0.161 21.797 -5.414 1 98.94 121 ASP A N 1
ATOM 941 C CA . ASP A 1 121 ? -0.77 22.422 -4.488 1 98.94 121 ASP A CA 1
ATOM 942 C C . ASP A 1 121 ? -2.178 22.484 -5.078 1 98.94 121 ASP A C 1
ATOM 944 O O . ASP A 1 121 ? -2.346 22.516 -6.297 1 98.94 121 ASP A O 1
ATOM 948 N N . ASN A 1 122 ? -3.188 22.484 -4.203 1 98.94 122 ASN A N 1
ATOM 949 C CA . ASN A 1 122 ? -4.555 22.906 -4.488 1 98.94 122 ASN A CA 1
ATOM 950 C C . ASN A 1 122 ? -5.234 21.953 -5.469 1 98.94 122 ASN A C 1
ATOM 952 O O . ASN A 1 122 ? -5.91 22.391 -6.402 1 98.94 122 ASN A O 1
ATOM 956 N N . VAL A 1 123 ? -5.062 20.672 -5.211 1 98.94 123 VAL A N 1
ATOM 957 C CA . VAL A 1 123 ? -5.742 19.688 -6.059 1 98.94 123 VAL A CA 1
ATOM 958 C C . VAL A 1 123 ? -6.316 18.562 -5.195 1 98.94 123 VAL A C 1
ATOM 960 O O . VAL A 1 123 ? -5.895 18.375 -4.051 1 98.94 123 VAL A O 1
ATOM 963 N N . ILE A 1 124 ? -7.246 17.891 -5.695 1 98.88 124 ILE A N 1
ATOM 964 C CA . ILE A 1 124 ? -7.699 16.578 -5.227 1 98.88 124 ILE A CA 1
ATOM 965 C C . ILE A 1 124 ? -7.207 15.492 -6.18 1 98.88 124 ILE A C 1
ATOM 967 O O . ILE A 1 124 ? -7.32 15.625 -7.398 1 98.88 124 ILE A O 1
ATOM 971 N N . ILE A 1 125 ? -6.641 14.477 -5.613 1 98.94 125 ILE A N 1
ATOM 972 C CA . ILE A 1 125 ? -6.176 13.359 -6.43 1 98.94 125 ILE A CA 1
ATOM 973 C C . ILE A 1 125 ? -6.816 12.062 -5.945 1 98.94 125 ILE A C 1
ATOM 975 O O . ILE A 1 125 ? -7.332 12 -4.828 1 98.94 125 ILE A O 1
ATOM 979 N N . GLY A 1 126 ? -6.797 11.055 -6.824 1 98.88 126 GLY A N 1
ATOM 980 C CA . GLY A 1 126 ? -7.266 9.719 -6.465 1 98.88 126 GLY A CA 1
ATOM 981 C C . GLY A 1 126 ? -6.996 8.688 -7.539 1 98.88 126 GLY A C 1
ATOM 982 O O . GLY A 1 126 ? -6.676 9.031 -8.68 1 98.88 126 GLY A O 1
ATOM 983 N N . GLY A 1 127 ? -7.066 7.5 -7.086 1 98.81 127 GLY A N 1
ATOM 984 C CA . GLY A 1 127 ? -6.914 6.398 -8.023 1 98.81 127 GLY A CA 1
ATOM 985 C C . GLY A 1 127 ? -5.617 5.633 -7.84 1 98.81 127 GLY A C 1
ATOM 986 O O . GLY A 1 127 ? -4.863 5.895 -6.902 1 98.81 127 GLY A O 1
ATOM 987 N N . ASN A 1 128 ? -5.262 4.656 -8.789 1 98.81 128 ASN A N 1
ATOM 988 C CA . ASN A 1 128 ? -4.109 3.762 -8.781 1 98.81 128 ASN A CA 1
ATOM 989 C C . ASN A 1 128 ? -3.646 3.428 -10.195 1 98.81 128 ASN A C 1
ATOM 991 O O . ASN A 1 128 ? -4.211 2.547 -10.852 1 98.81 128 ASN A O 1
ATOM 995 N N . PRO A 1 129 ? -2.641 4.16 -10.523 1 98.56 129 PRO A N 1
ATOM 996 C CA . PRO A 1 129 ? -1.961 5.258 -9.828 1 98.56 129 PRO A CA 1
ATOM 997 C C . PRO A 1 129 ? -2.842 6.496 -9.68 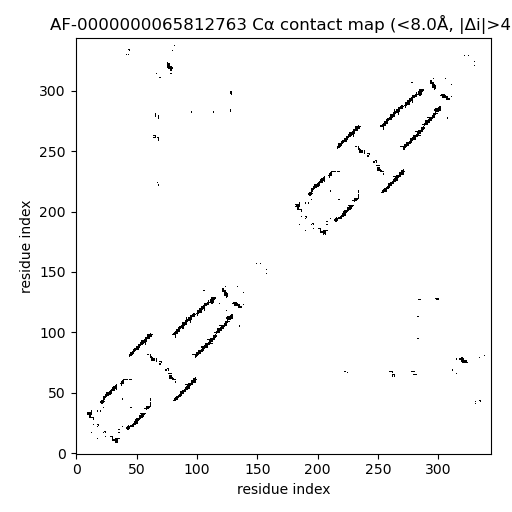1 98.56 129 PRO A C 1
ATOM 999 O O . PRO A 1 129 ? -3.756 6.711 -10.477 1 98.56 129 PRO A O 1
ATOM 1002 N N . ALA A 1 130 ? -2.562 7.207 -8.641 1 98.88 130 ALA A N 1
ATOM 1003 C CA . ALA A 1 130 ? -3.342 8.406 -8.352 1 98.88 130 ALA A CA 1
ATOM 1004 C C . ALA A 1 130 ? -3.141 9.461 -9.438 1 98.88 130 ALA A C 1
ATOM 1006 O O . ALA A 1 130 ? -2.021 9.664 -9.914 1 98.88 130 ALA A O 1
ATOM 1007 N N . LYS A 1 131 ? -4.18 10.109 -9.797 1 98.75 131 LYS A N 1
ATOM 1008 C CA . LYS A 1 131 ? -4.191 11.211 -10.75 1 98.75 131 LYS A CA 1
ATOM 1009 C C . LYS A 1 131 ? -5.027 12.383 -10.234 1 98.75 131 LYS A C 1
ATOM 1011 O O . LYS A 1 131 ? -5.848 12.211 -9.328 1 98.75 131 LYS A O 1
ATOM 1016 N N . LYS A 1 132 ? -4.734 13.57 -10.812 1 98.81 132 LYS A N 1
ATOM 1017 C CA . LYS A 1 132 ? -5.555 14.734 -10.484 1 98.81 132 LYS A CA 1
ATOM 1018 C C . LYS A 1 132 ? -7.012 14.508 -10.891 1 98.81 132 LYS A C 1
ATOM 1020 O O . LYS A 1 132 ? -7.289 14.102 -12.016 1 98.81 132 LYS A O 1
ATOM 1025 N N . ILE A 1 133 ? -7.902 14.758 -10.078 1 98.75 133 ILE A N 1
ATOM 1026 C CA . ILE A 1 133 ? -9.328 14.688 -10.359 1 98.75 133 ILE A CA 1
ATOM 1027 C C . ILE A 1 133 ? -9.875 16.078 -10.664 1 98.75 133 ILE A C 1
ATOM 1029 O O . ILE A 1 133 ? -10.508 16.297 -11.703 1 98.75 133 ILE A O 1
ATOM 1033 N N . LYS A 1 134 ? -9.656 17.016 -9.758 1 98.69 134 LYS A N 1
ATOM 1034 C CA . LYS A 1 134 ? -10.086 18.406 -9.945 1 98.69 134 LYS A CA 1
ATOM 1035 C C . LYS A 1 134 ? -9.328 19.344 -9.008 1 98.69 134 LYS A C 1
ATOM 1037 O O . LYS A 1 134 ? -8.508 18.891 -8.203 1 98.69 134 LYS A O 1
ATOM 1042 N N . SER A 1 135 ? -9.57 20.641 -9.211 1 98.75 135 SER A N 1
ATOM 1043 C CA . SER A 1 135 ? -8.969 21.641 -8.336 1 98.75 135 SER A CA 1
ATOM 1044 C C . SER A 1 135 ? -9.672 21.703 -6.984 1 98.75 135 SER A C 1
ATOM 1046 O O . SER A 1 135 ? -10.82 21.266 -6.863 1 98.75 135 SER A O 1
ATOM 1048 N N . ILE A 1 136 ? -9.016 22.219 -6.039 1 98.69 136 ILE A N 1
ATOM 1049 C CA . ILE A 1 136 ? -9.602 22.359 -4.715 1 98.69 136 ILE A CA 1
ATOM 1050 C C . ILE A 1 136 ? -10.797 23.312 -4.785 1 98.69 136 ILE A C 1
ATOM 1052 O O . ILE A 1 136 ? -11.789 23.125 -4.082 1 98.69 136 ILE A O 1
ATOM 1056 N N . GLU A 1 137 ? -10.719 24.344 -5.648 1 98.25 137 GLU A N 1
ATOM 1057 C CA . GLU A 1 137 ? -11.828 25.281 -5.812 1 98.25 137 GLU A CA 1
ATOM 1058 C C . GLU A 1 137 ? -13.078 24.562 -6.32 1 98.25 137 GLU A C 1
ATOM 1060 O O . GLU A 1 137 ? -14.18 24.781 -5.816 1 98.25 137 GLU A O 1
ATOM 1065 N N . ALA A 1 138 ? -12.891 23.812 -7.344 1 98.44 138 ALA A N 1
ATOM 1066 C CA . ALA A 1 138 ? -14.008 23.047 -7.883 1 98.44 138 ALA A CA 1
ATOM 1067 C C . ALA A 1 138 ? -14.57 22.078 -6.84 1 98.44 138 ALA A C 1
ATOM 1069 O O . ALA A 1 138 ? -15.789 21.891 -6.75 1 98.44 138 ALA A O 1
ATOM 1070 N N . TYR A 1 139 ? -13.789 21.516 -6.109 1 98 139 TYR A N 1
ATOM 1071 C CA . TYR A 1 139 ? -14.172 20.625 -5.023 1 98 139 TYR A CA 1
ATOM 1072 C C . TYR A 1 139 ? -14.992 21.359 -3.973 1 98 139 TYR A C 1
ATOM 1074 O O . TYR A 1 139 ? -16.031 20.875 -3.535 1 98 139 TYR A O 1
ATOM 1082 N N . GLU A 1 140 ? -14.469 22.422 -3.557 1 98.12 140 GLU A N 1
ATOM 1083 C CA . GLU A 1 140 ? -15.148 23.266 -2.574 1 98.12 140 GLU A CA 1
ATOM 1084 C C . GLU A 1 140 ? -16.562 23.609 -3.033 1 98.12 140 GLU A C 1
ATOM 1086 O O . GLU A 1 140 ? -17.516 23.516 -2.254 1 98.12 140 GLU A O 1
ATOM 1091 N N . THR A 1 141 ? -16.703 24.047 -4.305 1 97.88 141 THR A N 1
ATOM 1092 C CA . THR A 1 141 ? -18 24.406 -4.855 1 97.88 141 THR A CA 1
ATOM 1093 C C . THR A 1 141 ? -18.969 23.25 -4.766 1 97.88 141 THR A C 1
ATOM 1095 O O . THR A 1 141 ? -20.125 23.422 -4.34 1 97.88 141 THR A O 1
ATOM 1098 N N . LYS A 1 142 ? -18.547 22.094 -5.105 1 97.19 142 LYS A N 1
ATOM 1099 C CA . LYS A 1 142 ? -19.391 20.906 -5.09 1 97.19 142 LYS A CA 1
ATOM 1100 C C . LYS A 1 142 ? -19.828 20.547 -3.668 1 97.19 142 LYS A C 1
ATOM 1102 O O . LYS A 1 142 ? -21 20.234 -3.432 1 97.19 142 LYS A O 1
ATOM 1107 N N . ILE A 1 143 ? -18.922 20.562 -2.744 1 97.06 143 ILE A N 1
ATOM 1108 C CA . ILE A 1 143 ? -19.203 20.188 -1.357 1 97.06 143 ILE A CA 1
ATOM 1109 C C . ILE A 1 143 ? -20.234 21.156 -0.767 1 97.06 143 ILE A C 1
ATOM 1111 O O . ILE A 1 143 ? -21.109 20.75 -0.013 1 97.06 143 ILE A O 1
ATOM 1115 N N . LEU A 1 144 ? -20.094 22.391 -1.068 1 97.31 144 LEU A N 1
ATOM 1116 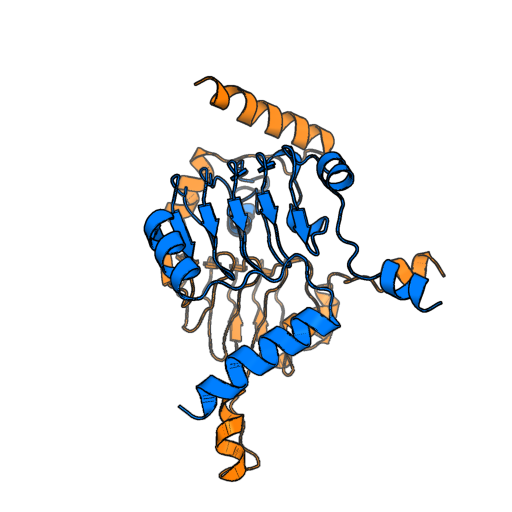C CA . LEU A 1 144 ? -20.969 23.406 -0.479 1 97.31 144 LEU A CA 1
ATOM 1117 C C . LEU A 1 144 ? -22.406 23.25 -0.964 1 97.31 144 LEU A C 1
ATOM 1119 O O . LEU A 1 144 ? -23.344 23.625 -0.259 1 97.31 144 LEU A O 1
ATOM 1123 N N . GLU A 1 145 ? -22.641 22.734 -2.158 1 95.25 145 GLU A N 1
ATOM 1124 C CA . GLU A 1 145 ? -23.984 22.516 -2.693 1 95.25 145 GLU A CA 1
ATOM 1125 C C . GLU A 1 145 ? -24.797 21.578 -1.793 1 95.25 145 GLU A C 1
ATOM 1127 O O . GLU A 1 145 ? -26.016 21.719 -1.688 1 95.25 145 GLU A O 1
ATOM 1132 N N . ASN A 1 146 ? -24.141 20.656 -1.029 1 91.94 146 ASN A N 1
ATOM 1133 C CA . ASN A 1 146 ? -24.828 19.656 -0.215 1 91.94 146 ASN A CA 1
ATOM 1134 C C . ASN A 1 146 ? -24.25 19.594 1.195 1 91.94 146 ASN A C 1
ATOM 1136 O O . ASN A 1 146 ? -24.312 18.547 1.849 1 91.94 146 ASN A O 1
ATOM 1140 N N . ALA A 1 147 ? -23.766 20.641 1.564 1 96.88 147 ALA A N 1
ATOM 1141 C CA . ALA A 1 147 ? -23.016 20.656 2.822 1 96.88 147 ALA A CA 1
ATOM 1142 C C . ALA A 1 147 ? -23.953 20.422 4.012 1 96.88 147 ALA A C 1
ATOM 1144 O O . ALA A 1 147 ? -25.094 20.859 4.004 1 96.88 147 ALA A O 1
ATOM 1145 N N . ASP A 1 148 ? -23.422 19.641 5.031 1 96.5 148 ASP A N 1
ATOM 1146 C CA . ASP A 1 148 ? -24.016 19.453 6.348 1 96.5 148 ASP A CA 1
ATOM 1147 C C . ASP A 1 148 ? -23.219 20.156 7.43 1 96.5 148 ASP A C 1
ATOM 1149 O O . ASP A 1 148 ? -21.984 20 7.504 1 96.5 148 ASP A O 1
ATOM 1153 N N . TYR A 1 149 ? -23.812 20.938 8.219 1 96.88 149 TYR A N 1
ATOM 1154 C CA . TYR A 1 149 ? -23.156 21.641 9.305 1 96.88 149 TYR A CA 1
ATOM 1155 C C . TYR A 1 149 ? -23.531 21.047 10.656 1 96.88 149 TYR A C 1
ATOM 1157 O O . TYR A 1 149 ? -24.328 21.641 11.406 1 96.88 149 TYR A O 1
ATOM 1165 N N . THR A 1 150 ? -22.906 19.844 10.992 1 97.44 150 THR A N 1
ATOM 1166 C CA . THR A 1 150 ? -23.406 19.016 12.086 1 97.44 150 THR A CA 1
ATOM 1167 C C . THR A 1 150 ? -22.375 18.953 13.219 1 97.44 150 THR A C 1
ATOM 1169 O O . THR A 1 150 ? -22.578 18.234 14.195 1 97.44 150 THR A O 1
ATOM 1172 N N . LYS A 1 151 ? -21.266 19.688 13.156 1 95.94 151 LYS A N 1
ATOM 1173 C CA . LYS A 1 151 ? -20.141 19.5 14.086 1 95.94 151 LYS A CA 1
ATOM 1174 C C . LYS A 1 151 ? -20.547 19.859 15.508 1 95.94 151 LYS A C 1
ATOM 1176 O O . LYS A 1 151 ? -19.922 19.406 16.469 1 95.94 151 LYS A O 1
ATOM 1181 N N . LYS A 1 152 ? -21.531 20.609 15.766 1 97.38 152 LYS A N 1
ATOM 1182 C CA . LYS A 1 152 ? -21.953 21.047 17.094 1 97.38 152 LYS A CA 1
ATOM 1183 C C . LYS A 1 152 ? -23.062 20.141 17.641 1 97.38 152 LYS A C 1
ATOM 1185 O O . LYS A 1 152 ? -23.469 20.281 18.797 1 97.38 152 LYS A O 1
ATOM 1190 N N . LEU A 1 153 ? -23.578 19.312 16.812 1 97.75 153 LEU A N 1
ATOM 1191 C CA . LEU A 1 153 ? -24.641 18.391 17.234 1 97.75 153 LEU A CA 1
ATOM 1192 C C . LEU A 1 153 ? -24.062 17.203 17.969 1 97.75 153 LEU A C 1
ATOM 1194 O O . LEU A 1 153 ? -23 16.688 17.609 1 97.75 153 LEU A O 1
ATOM 1198 N N . ASN A 1 154 ? -24.766 16.828 18.969 1 97.81 154 ASN A N 1
ATOM 1199 C CA . ASN A 1 154 ? -24.375 15.57 19.609 1 97.81 154 ASN A CA 1
ATOM 1200 C C . ASN A 1 154 ? -24.844 14.367 18.781 1 97.81 154 ASN A C 1
ATOM 1202 O O . ASN A 1 154 ? -25.484 14.531 17.734 1 97.81 154 ASN A O 1
ATOM 1206 N N . TYR A 1 155 ? -24.484 13.211 19.188 1 97.75 155 TYR A N 1
ATOM 1207 C CA . TYR A 1 155 ? -24.719 12 18.406 1 97.75 155 TYR A CA 1
ATOM 1208 C C . TYR A 1 155 ? -26.188 11.891 18.016 1 97.75 155 TYR A C 1
ATOM 1210 O O . TYR A 1 155 ? -26.5 11.703 16.828 1 97.75 155 TYR A O 1
ATOM 1218 N N . ASN A 1 156 ? -27.125 11.922 18.953 1 98.12 156 ASN A N 1
ATOM 1219 C CA . ASN A 1 156 ? -28.562 11.742 18.688 1 98.12 156 ASN A CA 1
ATOM 1220 C C . ASN A 1 156 ? -29.109 12.852 17.797 1 98.12 156 ASN A C 1
ATOM 1222 O O . ASN A 1 156 ? -29.906 12.586 16.891 1 98.12 156 ASN A O 1
ATOM 1226 N N . GLU A 1 157 ? -28.719 14.102 18.094 1 98.06 157 GLU A N 1
ATOM 1227 C CA . GLU A 1 157 ? -29.141 15.22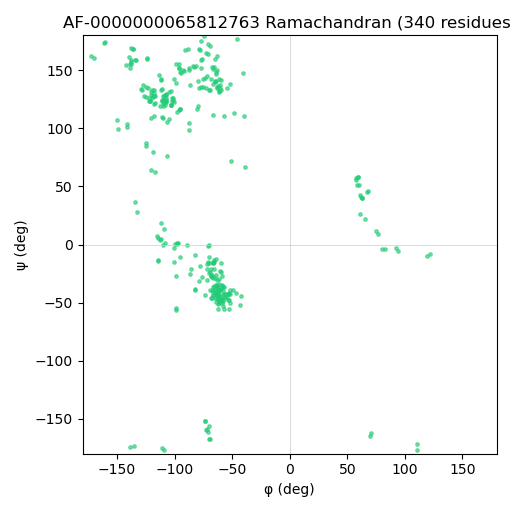7 17.266 1 98.06 157 GLU A CA 1
ATOM 1228 C C . GLU A 1 157 ? -28.672 15.062 15.82 1 98.06 157 GLU A C 1
ATOM 1230 O O . GLU A 1 157 ? -29.453 15.312 14.891 1 98.06 157 GLU A O 1
ATOM 1235 N N . LYS A 1 158 ? -27.469 14.719 15.719 1 97.62 158 LYS A N 1
ATOM 1236 C CA . LYS A 1 158 ? -26.922 14.484 14.383 1 97.62 158 LYS A CA 1
ATOM 1237 C C . LYS A 1 158 ? -27.656 13.352 13.68 1 97.62 158 LYS A C 1
ATOM 1239 O O . LYS A 1 158 ? -27.984 13.469 12.492 1 97.62 158 LYS A O 1
ATOM 1244 N N . LYS A 1 159 ? -27.859 12.25 14.367 1 97.69 159 LYS A N 1
ATOM 1245 C CA . LYS A 1 159 ? -28.609 11.125 13.828 1 97.69 159 LYS A CA 1
ATOM 1246 C C . LYS A 1 159 ? -29.969 11.57 13.297 1 97.69 159 LYS A C 1
ATOM 1248 O O . LYS A 1 159 ? -30.344 11.242 12.164 1 97.69 159 LYS A O 1
ATOM 1253 N N . ILE A 1 160 ? -30.688 12.266 14.047 1 96.88 160 ILE A N 1
ATOM 1254 C CA . ILE A 1 160 ? -32 12.742 13.656 1 96.88 160 ILE A CA 1
ATOM 1255 C C . ILE A 1 160 ? -31.891 13.648 12.43 1 96.88 160 ILE A C 1
ATOM 1257 O O . ILE A 1 160 ? -32.656 13.5 11.469 1 96.88 160 ILE A O 1
ATOM 1261 N N . TYR A 1 161 ? -30.984 14.57 12.492 1 96.19 161 TYR A N 1
ATOM 1262 C CA . TYR A 1 161 ? -30.766 15.484 11.383 1 96.19 161 TYR A CA 1
ATOM 1263 C C . TYR A 1 161 ? -30.516 14.727 10.086 1 96.19 161 TYR A C 1
ATOM 1265 O O . TYR A 1 161 ? -31.156 15 9.07 1 96.19 161 TYR A O 1
ATOM 1273 N N . LEU A 1 162 ? -29.719 13.75 10.086 1 96.25 162 LEU A N 1
ATOM 1274 C CA . LEU A 1 162 ? -29.312 13.023 8.883 1 96.25 162 LEU A CA 1
ATOM 1275 C C . LEU A 1 162 ? -30.438 12.133 8.375 1 96.25 162 LEU A C 1
ATOM 1277 O O . LEU A 1 162 ? -30.656 12.031 7.164 1 96.25 162 LEU A O 1
ATOM 1281 N N . LEU A 1 163 ? -31.094 11.461 9.234 1 96.31 163 LEU A N 1
ATOM 1282 C CA . LEU A 1 163 ? -32.219 10.617 8.828 1 96.31 163 LEU A CA 1
ATOM 1283 C C . LEU A 1 163 ? -33.312 11.453 8.172 1 96.31 163 LEU A C 1
ATOM 1285 O O . LEU A 1 163 ? -33.906 11.016 7.191 1 96.31 163 LEU A O 1
ATOM 1289 N N . ASN A 1 164 ? -33.562 12.586 8.664 1 94.31 164 ASN A N 1
ATOM 1290 C CA . ASN A 1 164 ? -34.562 13.469 8.078 1 94.31 164 ASN A CA 1
ATOM 1291 C C . ASN A 1 164 ? -34.125 13.992 6.715 1 94.31 164 ASN A C 1
ATOM 1293 O O . ASN A 1 164 ? -34.969 14.117 5.801 1 94.31 164 ASN A O 1
ATOM 1297 N N . LYS A 1 165 ? -32.938 14.414 6.652 1 93.06 165 LYS A N 1
ATOM 1298 C CA . LYS A 1 165 ? -32.406 14.898 5.387 1 93.06 165 LYS A CA 1
ATOM 1299 C C . LYS A 1 165 ? -32.625 13.883 4.27 1 93.06 165 LYS A C 1
ATOM 1301 O O . LYS A 1 165 ? -33.031 14.25 3.166 1 93.06 165 LYS A O 1
ATOM 1306 N N . PHE A 1 166 ? -32.438 12.578 4.422 1 93.06 166 PHE A N 1
ATOM 1307 C CA . PHE A 1 166 ? -32.469 11.578 3.367 1 93.06 166 PHE A CA 1
ATOM 1308 C C . PHE A 1 166 ? -33.812 10.867 3.305 1 93.06 166 PHE A C 1
ATOM 1310 O O . PHE A 1 166 ? -34.031 10.055 2.406 1 93.06 166 PHE A O 1
ATOM 1317 N N . LYS A 1 167 ? -34.531 10.758 4.324 1 84.44 167 LYS A N 1
ATOM 1318 C CA . LYS A 1 167 ? -35.906 10.281 4.168 1 84.44 167 LYS A CA 1
ATOM 1319 C C . LYS A 1 167 ? -36.562 10.922 2.959 1 84.44 167 LYS A C 1
ATOM 1321 O O . LYS A 1 167 ? -37.281 10.258 2.209 1 84.44 167 LYS A O 1
ATOM 1326 N N . GLU A 1 168 ? -36.344 12.125 2.885 1 61.88 168 GLU A N 1
ATOM 1327 C CA . GLU A 1 168 ? -37.094 12.875 1.879 1 61.88 168 GLU A CA 1
ATOM 1328 C C . GLU A 1 168 ? -36.594 12.555 0.471 1 61.88 168 GLU A C 1
ATOM 1330 O O . GLU A 1 168 ? -37.375 12.594 -0.49 1 61.88 168 GLU A O 1
ATOM 1335 N N . ASN A 1 169 ? -35.375 12.242 0.251 1 59.22 169 ASN A N 1
ATOM 1336 C CA . ASN A 1 169 ? -34.844 12.039 -1.098 1 59.22 169 ASN A CA 1
ATOM 1337 C C . ASN A 1 169 ? -35.219 10.672 -1.647 1 59.22 169 ASN A C 1
ATOM 1339 O O . ASN A 1 169 ? -34.938 10.359 -2.803 1 59.22 169 ASN A O 1
ATOM 1343 N N . ARG A 1 170 ? -35.375 9.625 -0.958 1 52.22 170 ARG A N 1
ATOM 1344 C CA . ARG A 1 170 ? -35.75 8.344 -1.538 1 52.22 170 ARG A CA 1
ATOM 1345 C C . ARG A 1 170 ? -37.094 8.453 -2.268 1 52.22 170 ARG A C 1
ATOM 1347 O O . ARG A 1 170 ? -37.375 7.648 -3.154 1 52.22 170 ARG A O 1
ATOM 1354 N N . TYR A 1 171 ? -37.969 9.25 -1.713 1 47 171 TYR A N 1
ATOM 1355 C CA . TYR A 1 171 ? -39.25 9.289 -2.367 1 47 171 TYR A CA 1
ATOM 1356 C C . TYR A 1 171 ? -39.281 10.359 -3.453 1 47 171 TYR A C 1
ATOM 1358 O O . TYR A 1 171 ? -40.344 10.578 -4.086 1 47 171 TYR A O 1
ATOM 1366 N N . ASN A 1 172 ? -38.25 11.07 -3.658 1 39.88 172 ASN A N 1
ATOM 1367 C CA . ASN A 1 172 ? -38.344 11.883 -4.863 1 39.88 172 ASN A CA 1
ATOM 1368 C C . ASN A 1 172 ? -37.594 11.25 -6.031 1 39.88 172 ASN A C 1
ATOM 1370 O O . ASN A 1 172 ? -36.5 10.719 -5.855 1 39.88 172 ASN A O 1
ATOM 1374 N N . MET B 1 1 ? 2.762 -15.922 30.781 1 30.75 1 MET B N 1
ATOM 1375 C CA . MET B 1 1 ? 1.524 -15.43 30.188 1 30.75 1 MET B CA 1
ATOM 1376 C C . MET B 1 1 ? 1.805 -14.273 29.234 1 30.75 1 MET B C 1
ATOM 1378 O O . MET B 1 1 ? 1.08 -14.078 28.25 1 30.75 1 MET B O 1
ATOM 1382 N N . LYS B 1 2 ? 2.635 -13.266 29.625 1 34.94 2 LYS B N 1
ATOM 1383 C CA . LYS B 1 2 ? 3.059 -12.148 28.781 1 34.94 2 LYS B CA 1
ATOM 1384 C C . LYS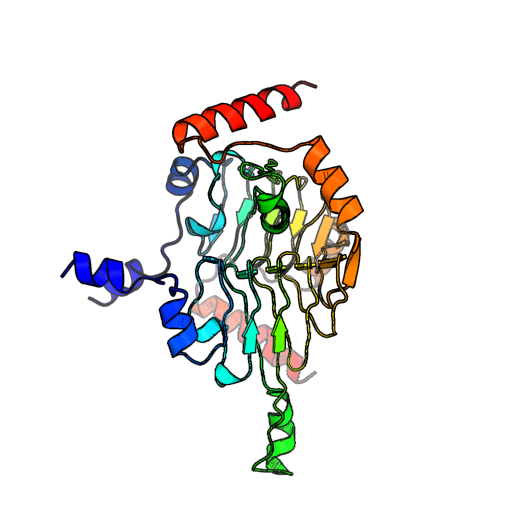 B 1 2 ? 3.736 -12.648 27.516 1 34.94 2 LYS B C 1
ATOM 1386 O O . LYS B 1 2 ? 3.516 -12.102 26.438 1 34.94 2 LYS B O 1
ATOM 1391 N N . LYS B 1 3 ? 4.773 -13.469 27.672 1 37.72 3 LYS B N 1
ATOM 1392 C CA . LYS B 1 3 ? 5.512 -14.062 26.562 1 37.72 3 LYS B CA 1
ATOM 1393 C C . LYS B 1 3 ? 4.57 -14.742 25.578 1 37.72 3 LYS B C 1
ATOM 1395 O O . LYS B 1 3 ? 4.828 -14.75 24.359 1 37.72 3 LYS B O 1
ATOM 1400 N N . LEU B 1 4 ? 3.521 -15.43 26.047 1 38.19 4 LEU B N 1
ATOM 1401 C CA . LEU B 1 4 ? 2.561 -16.141 25.203 1 38.19 4 LEU B CA 1
ATOM 1402 C C . LEU B 1 4 ? 1.748 -15.156 24.375 1 38.19 4 LEU B C 1
ATOM 1404 O O . LEU B 1 4 ? 1.459 -15.422 23.203 1 38.19 4 LEU B O 1
ATOM 1408 N N . PHE B 1 5 ? 1.173 -13.992 24.922 1 33.59 5 PHE B N 1
ATOM 1409 C CA . PHE B 1 5 ? 0.375 -12.93 24.312 1 33.59 5 PHE B CA 1
ATOM 1410 C C . PHE B 1 5 ? 1.143 -12.258 23.172 1 33.59 5 PHE B C 1
ATOM 1412 O O . PHE B 1 5 ? 0.574 -11.961 22.125 1 33.59 5 PHE B O 1
ATOM 1419 N N . LEU B 1 6 ? 2.436 -11.875 23.422 1 40.31 6 LEU B N 1
ATOM 1420 C CA . LEU B 1 6 ? 3.244 -11.289 22.359 1 40.31 6 LEU B CA 1
ATOM 1421 C C . LEU B 1 6 ? 3.373 -12.25 21.188 1 40.31 6 LEU B C 1
ATOM 1423 O O . LEU B 1 6 ? 3.555 -11.82 20.047 1 40.31 6 LEU B O 1
ATOM 1427 N N . LYS B 1 7 ? 3.449 -13.523 21.328 1 35.84 7 LYS B N 1
ATOM 1428 C CA . LYS B 1 7 ? 3.51 -14.633 20.375 1 35.84 7 LYS B CA 1
ATOM 1429 C C . LYS B 1 7 ? 2.244 -14.703 19.531 1 35.84 7 LYS B C 1
ATOM 1431 O O . LYS B 1 7 ? 2.289 -15.133 18.375 1 35.84 7 LYS B O 1
ATOM 1436 N N . LEU B 1 8 ? 1.02 -14.516 20.016 1 40.03 8 LEU B N 1
ATOM 1437 C CA . LEU B 1 8 ? -0.263 -14.508 19.312 1 40.03 8 LEU B CA 1
ATOM 1438 C C . LEU B 1 8 ? -0.365 -13.305 18.375 1 40.03 8 LEU B C 1
ATOM 1440 O O . LEU B 1 8 ? -1.398 -13.102 17.734 1 40.03 8 LEU B O 1
ATOM 1444 N N . MET B 1 9 ? 0.257 -12.148 18.547 1 39.78 9 MET B N 1
ATOM 1445 C CA . MET B 1 9 ? 0.374 -11.016 17.641 1 39.78 9 MET B CA 1
ATOM 1446 C C . MET B 1 9 ? 0.604 -11.484 16.203 1 39.78 9 MET B C 1
ATOM 1448 O O . MET B 1 9 ? 1.188 -12.547 15.984 1 39.78 9 MET B O 1
ATOM 1452 N N . LYS B 1 10 ? 0.055 -10.672 15.258 1 47.34 10 LYS B N 1
ATOM 1453 C CA . LYS B 1 10 ? 0.059 -10.938 13.82 1 47.34 10 LYS B CA 1
ATOM 1454 C C . LYS B 1 10 ? 1.38 -11.555 13.375 1 47.34 10 LYS B C 1
ATOM 1456 O O . LYS B 1 10 ? 2.369 -10.852 13.18 1 47.34 10 LYS B O 1
ATOM 1461 N N . ARG B 1 11 ? 1.717 -12.797 13.805 1 51.53 11 ARG B N 1
ATOM 1462 C CA . ARG B 1 11 ? 2.988 -13.477 13.586 1 51.53 11 ARG B CA 1
ATOM 1463 C C . ARG B 1 11 ? 3.189 -13.789 12.102 1 51.53 11 ARG B C 1
ATOM 1465 O O . ARG B 1 11 ? 2.314 -14.375 11.461 1 51.53 11 ARG B O 1
ATOM 1472 N N . ASN B 1 12 ? 4.133 -13.117 11.555 1 68.81 12 ASN B N 1
ATOM 1473 C CA . ASN B 1 12 ? 4.652 -13.508 10.25 1 68.81 12 ASN B CA 1
ATOM 1474 C C . ASN B 1 12 ? 4.77 -15.023 10.125 1 68.81 12 ASN B C 1
ATOM 1476 O O . ASN B 1 12 ? 5.352 -15.68 10.992 1 68.81 12 ASN B O 1
ATOM 1480 N N . LEU B 1 13 ? 3.895 -15.57 9.266 1 80.94 13 LEU B N 1
ATOM 1481 C CA . LEU B 1 13 ? 4.016 -17 9.039 1 80.94 13 LEU B CA 1
ATOM 1482 C C . LEU B 1 13 ? 5.363 -17.344 8.414 1 80.94 13 LEU B C 1
ATOM 1484 O O . LEU B 1 13 ? 5.836 -16.641 7.52 1 80.94 13 LEU B O 1
ATOM 1488 N N . SER B 1 14 ? 5.961 -18.375 8.922 1 83.25 14 SER B N 1
ATOM 1489 C CA . SER B 1 14 ? 7.172 -18.922 8.32 1 83.25 14 SER B CA 1
ATOM 1490 C C . SER B 1 14 ? 6.863 -19.656 7.02 1 83.25 14 SER B C 1
ATOM 1492 O O . SER B 1 14 ? 5.707 -19.984 6.75 1 83.25 14 SER B O 1
ATOM 1494 N N . GLU B 1 15 ? 7.891 -19.906 6.266 1 87.19 15 GLU B N 1
ATOM 1495 C CA . GLU B 1 15 ? 7.766 -20.703 5.051 1 87.19 15 GLU B CA 1
ATOM 1496 C C . GLU B 1 15 ? 7.148 -22.062 5.348 1 87.19 15 GLU B C 1
ATOM 1498 O O . GLU B 1 15 ? 6.266 -22.531 4.617 1 87.19 15 GLU B O 1
ATOM 1503 N N . ASP B 1 16 ? 7.629 -22.625 6.453 1 87.81 16 ASP B N 1
ATOM 1504 C CA . ASP B 1 16 ? 7.137 -23.953 6.824 1 87.81 16 ASP B CA 1
ATOM 1505 C C . ASP B 1 16 ? 5.645 -23.906 7.133 1 87.81 16 ASP B C 1
ATOM 1507 O O . ASP B 1 16 ? 4.902 -24.812 6.754 1 87.81 16 ASP B O 1
ATOM 1511 N N . LYS B 1 17 ? 5.234 -22.906 7.832 1 90.5 17 LYS B N 1
ATOM 1512 C CA . LYS B 1 17 ? 3.822 -22.781 8.172 1 90.5 17 LYS B CA 1
ATOM 1513 C C . LYS B 1 17 ? 2.975 -22.531 6.926 1 90.5 17 LYS B C 1
ATOM 1515 O O . LYS B 1 17 ? 1.856 -23.047 6.82 1 90.5 17 LYS B O 1
ATOM 1520 N N . ILE B 1 18 ? 3.531 -21.781 6.023 1 93.5 18 ILE B N 1
ATOM 1521 C CA . ILE B 1 18 ? 2.832 -21.516 4.773 1 93.5 18 ILE B CA 1
ATOM 1522 C C . ILE B 1 18 ? 2.705 -22.797 3.959 1 93.5 18 ILE B C 1
ATOM 1524 O O . ILE B 1 18 ? 1.646 -23.078 3.395 1 93.5 18 ILE B O 1
ATOM 1528 N N . ARG B 1 19 ? 3.684 -23.609 3.93 1 93.56 19 ARG B N 1
ATOM 1529 C CA . ARG B 1 19 ? 3.635 -24.906 3.266 1 93.56 19 ARG B CA 1
ATOM 1530 C C . ARG B 1 19 ? 2.598 -25.812 3.918 1 93.56 19 ARG B C 1
ATOM 1532 O O . ARG B 1 19 ? 1.901 -26.562 3.23 1 93.56 19 ARG B O 1
ATOM 1539 N N . LYS B 1 20 ? 2.482 -25.719 5.203 1 93.19 20 LYS B N 1
ATOM 1540 C CA . LYS B 1 20 ? 1.521 -26.547 5.926 1 93.19 20 LYS B CA 1
ATOM 1541 C C . LYS B 1 20 ? 0.088 -26.141 5.598 1 93.19 20 LYS B C 1
ATOM 1543 O O . LYS B 1 20 ? -0.833 -26.953 5.695 1 93.19 20 LYS B O 1
ATOM 1548 N N . LEU B 1 21 ? -0.085 -24.875 5.242 1 94.69 21 LEU B N 1
ATOM 1549 C CA . LEU B 1 21 ? -1.402 -24.422 4.816 1 94.69 21 LEU B CA 1
ATOM 1550 C C . LEU B 1 21 ? -1.794 -25.047 3.482 1 94.69 21 LEU B C 1
ATOM 1552 O O . LEU B 1 21 ? -2.967 -25.031 3.102 1 94.69 21 LEU B O 1
ATOM 1556 N N . GLY B 1 22 ? -0.781 -25.516 2.732 1 97.12 22 GLY B N 1
ATOM 1557 C CA . GLY B 1 22 ? -1.062 -26.172 1.461 1 97.12 22 GLY B CA 1
ATOM 1558 C C . GLY B 1 22 ? -0.43 -25.453 0.277 1 97.12 22 GLY B C 1
ATOM 1559 O O . GLY B 1 22 ? -0.469 -25.953 -0.847 1 97.12 22 GLY B O 1
ATOM 1560 N N . VAL B 1 23 ? 0.106 -24.234 0.497 1 98.19 23 VAL B N 1
ATOM 1561 C CA . VAL B 1 23 ? 0.761 -23.516 -0.582 1 98.19 23 VAL B CA 1
ATOM 1562 C C . VAL B 1 23 ? 2.062 -24.219 -0.966 1 98.19 23 VAL B C 1
ATOM 1564 O O . VAL B 1 23 ? 2.826 -24.641 -0.096 1 98.19 23 VAL B O 1
ATOM 1567 N N . GLN B 1 24 ? 2.342 -24.453 -2.217 1 98.38 24 GLN B N 1
ATOM 1568 C CA . GLN B 1 24 ? 3.652 -24.906 -2.668 1 98.38 24 GLN B CA 1
ATOM 1569 C C . GLN B 1 24 ? 4.637 -23.75 -2.754 1 98.38 24 GLN B C 1
ATOM 1571 O O . GLN B 1 24 ? 4.418 -22.797 -3.506 1 98.38 24 GLN B O 1
ATOM 1576 N N . VAL B 1 25 ? 5.672 -23.812 -2.021 1 98 25 VAL B N 1
ATOM 1577 C CA . VAL B 1 25 ? 6.621 -22.719 -1.935 1 98 25 VAL B CA 1
ATOM 1578 C C . VAL B 1 25 ? 8.031 -23.219 -2.232 1 98 25 VAL B C 1
ATOM 1580 O O . VAL B 1 25 ? 8.469 -24.219 -1.668 1 98 25 VAL B O 1
ATOM 1583 N N . GLY B 1 26 ? 8.656 -22.516 -3.176 1 98 26 GLY B N 1
ATOM 1584 C CA . GLY B 1 26 ? 10.055 -22.812 -3.459 1 98 26 GLY B CA 1
ATOM 1585 C C . GLY B 1 26 ? 10.992 -22.359 -2.355 1 98 26 GLY B C 1
ATOM 1586 O O . GLY B 1 26 ? 10.594 -22.25 -1.196 1 98 26 GLY B O 1
ATOM 1587 N N . ASN B 1 27 ? 12.281 -22.172 -2.68 1 96.62 27 ASN B N 1
ATOM 1588 C CA . ASN B 1 27 ? 13.328 -21.859 -1.709 1 96.62 27 ASN B CA 1
ATOM 1589 C C . ASN B 1 27 ? 13.586 -20.359 -1.621 1 96.62 27 ASN B C 1
ATOM 1591 O O . ASN B 1 27 ? 13.297 -19.625 -2.561 1 96.62 27 ASN B O 1
ATOM 1595 N N . ASP B 1 28 ? 14.102 -19.922 -0.477 1 96.25 28 ASP B N 1
ATOM 1596 C CA . ASP B 1 28 ? 14.641 -18.578 -0.257 1 96.25 28 ASP B CA 1
ATOM 1597 C C . ASP B 1 28 ? 13.555 -17.516 -0.43 1 96.25 28 ASP B C 1
ATOM 1599 O O . ASP B 1 28 ? 13.766 -16.5 -1.102 1 96.25 28 ASP B O 1
ATOM 1603 N N . CYS B 1 29 ? 12.391 -17.766 0.024 1 97.19 29 CYS B N 1
ATOM 1604 C CA . CYS B 1 29 ? 11.281 -16.828 -0.035 1 97.19 29 CYS B CA 1
ATOM 1605 C C . CYS B 1 29 ? 11.156 -16.047 1.27 1 97.19 29 CYS B C 1
ATOM 1607 O O . CYS B 1 29 ? 11.664 -16.484 2.307 1 97.19 29 CYS B O 1
ATOM 1609 N N . ARG B 1 30 ? 10.648 -14.883 1.167 1 95.5 30 ARG B N 1
ATOM 1610 C CA . ARG B 1 30 ? 10.383 -14.031 2.32 1 95.5 30 ARG B CA 1
ATOM 1611 C C . ARG B 1 30 ? 8.898 -13.688 2.41 1 95.5 30 ARG B C 1
ATOM 1613 O O . ARG B 1 30 ? 8.297 -13.25 1.426 1 95.5 30 ARG B O 1
ATOM 1620 N N . PHE B 1 31 ? 8.32 -13.844 3.545 1 96.12 31 PHE B N 1
ATOM 1621 C CA . PHE B 1 31 ? 6.93 -13.516 3.832 1 96.12 31 PHE B CA 1
ATOM 1622 C C . PHE B 1 31 ? 6.84 -12.477 4.941 1 96.12 31 PHE B C 1
ATOM 1624 O O . PHE B 1 31 ? 7.086 -12.781 6.109 1 96.12 31 PHE B O 1
ATOM 1631 N N . LEU B 1 32 ? 6.457 -11.273 4.539 1 94.44 32 LEU B N 1
ATOM 1632 C CA . LEU B 1 32 ? 6.457 -10.148 5.461 1 94.44 32 LEU B CA 1
ATOM 1633 C C . LEU B 1 32 ? 5.039 -9.805 5.902 1 94.44 32 LEU B C 1
ATOM 1635 O O . LEU B 1 32 ? 4.27 -9.219 5.141 1 94.44 32 LEU B O 1
ATOM 1639 N N . SER B 1 33 ? 4.684 -10.117 7.176 1 92.38 33 SER B N 1
ATOM 1640 C CA . SER B 1 33 ? 3.373 -9.852 7.762 1 92.38 33 SER B CA 1
ATOM 1641 C C . SER B 1 33 ? 2.271 -10.586 7 1 92.38 33 SER B C 1
ATOM 1643 O O . SER B 1 33 ? 1.244 -9.992 6.664 1 92.38 33 SER B O 1
ATOM 1645 N N . VAL B 1 34 ? 2.541 -11.742 6.691 1 93.31 34 VAL B N 1
ATOM 1646 C CA . VAL B 1 34 ? 1.604 -12.617 5.988 1 93.31 34 VAL B CA 1
ATOM 1647 C C . VAL B 1 34 ? 0.943 -13.57 6.98 1 93.31 34 VAL B C 1
ATOM 1649 O O . VAL B 1 34 ? 1.58 -14.023 7.938 1 93.31 34 VAL B O 1
ATOM 1652 N N . ASP B 1 35 ? -0.308 -13.797 6.723 1 92 35 ASP B N 1
ATOM 1653 C CA . ASP B 1 35 ? -1.039 -14.75 7.555 1 92 35 ASP B CA 1
ATOM 1654 C C . ASP B 1 35 ? -1.947 -15.641 6.703 1 92 35 ASP B C 1
ATOM 1656 O O . ASP B 1 35 ? -1.854 -15.633 5.477 1 92 35 ASP B O 1
ATOM 1660 N N . ARG B 1 36 ? -2.715 -16.438 7.383 1 92.31 36 ARG B N 1
ATOM 1661 C CA . ARG B 1 36 ? -3.549 -17.406 6.691 1 92.31 36 ARG B CA 1
ATOM 1662 C C . ARG B 1 36 ? -4.484 -16.734 5.699 1 92.31 36 ARG B C 1
ATOM 1664 O O . ARG B 1 36 ? -4.773 -17.281 4.637 1 92.31 36 ARG B O 1
ATOM 1671 N N . SER B 1 37 ? -4.98 -15.539 6.105 1 94.75 37 SER B N 1
ATOM 1672 C CA . SER B 1 37 ? -5.949 -14.852 5.258 1 94.75 37 SER B CA 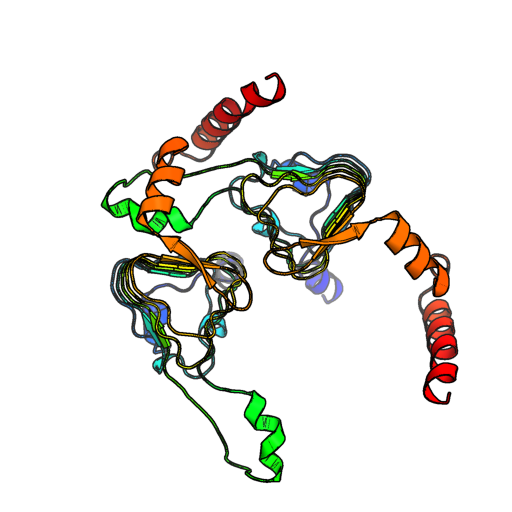1
ATOM 1673 C C . SER B 1 37 ? -5.32 -14.414 3.939 1 94.75 37 SER B C 1
ATOM 1675 O O . SER B 1 37 ? -6.031 -14.102 2.98 1 94.75 37 SER B O 1
ATOM 1677 N N . THR B 1 38 ? -4.027 -14.414 3.859 1 97.62 38 THR B N 1
ATOM 1678 C CA . THR B 1 38 ? -3.312 -14.031 2.646 1 97.62 38 THR B CA 1
ATOM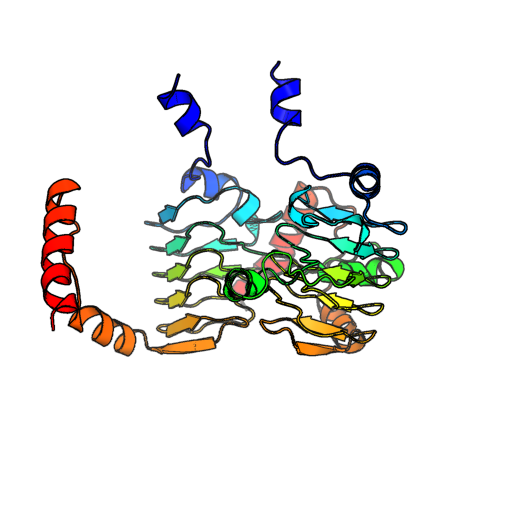 1679 C C . THR B 1 38 ? -3.598 -15.008 1.514 1 97.62 38 THR B C 1
ATOM 1681 O O . THR B 1 38 ? -3.689 -14.617 0.35 1 97.62 38 THR B O 1
ATOM 1684 N N . PHE B 1 39 ? -3.881 -16.25 1.833 1 97.75 39 PHE B N 1
ATOM 1685 C CA . PHE B 1 39 ? -3.852 -17.297 0.812 1 97.75 39 PHE B CA 1
ATOM 1686 C C . PHE B 1 39 ? -5.254 -17.828 0.544 1 97.75 39 PHE B C 1
ATOM 1688 O O . PHE B 1 39 ? -5.426 -18.781 -0.23 1 97.75 39 PHE B O 1
ATOM 1695 N N . GLY B 1 40 ? -6.199 -17.281 1.147 1 95.25 40 GLY B N 1
ATOM 1696 C CA . GLY B 1 40 ? -7.582 -17.656 0.881 1 95.25 40 GLY B CA 1
ATOM 1697 C C . GLY B 1 40 ? -7.945 -19.031 1.382 1 95.25 40 GLY B C 1
ATOM 1698 O O . GLY B 1 40 ? -7.23 -19.609 2.205 1 95.25 40 GLY B O 1
ATOM 1699 N N . SER B 1 41 ? -9.047 -19.578 0.866 1 95.81 41 SER B N 1
ATOM 1700 C CA . SER B 1 41 ? -9.617 -20.812 1.376 1 95.81 41 SER B CA 1
ATOM 1701 C C . SER B 1 41 ? -8.977 -22.031 0.705 1 95.81 41 SER B C 1
ATOM 1703 O O . SER B 1 41 ? -9.016 -23.141 1.249 1 95.81 41 SER B O 1
ATOM 1705 N N . GLU B 1 42 ? -8.477 -21.906 -0.446 1 97.75 42 GLU B N 1
ATOM 1706 C CA . GLU B 1 42 ? -7.863 -23.016 -1.172 1 97.75 42 GLU B CA 1
ATOM 1707 C C . GLU B 1 42 ? -6.379 -22.766 -1.417 1 97.75 42 GLU B C 1
ATOM 1709 O O . GLU B 1 42 ? -5.934 -22.719 -2.566 1 97.75 42 GLU B O 1
ATOM 1714 N N . PRO B 1 43 ? -5.637 -22.656 -0.347 1 98 43 PRO B N 1
ATOM 1715 C CA . PRO B 1 43 ? -4.215 -22.328 -0.499 1 98 43 PRO B CA 1
ATOM 1716 C C . PRO B 1 43 ? -3.467 -23.359 -1.336 1 98 43 PRO B C 1
ATOM 1718 O O . PRO B 1 43 ? -2.428 -23.062 -1.926 1 98 43 PRO B O 1
ATOM 1721 N N . TYR B 1 44 ? -3.949 -24.594 -1.432 1 98.44 44 TYR B N 1
ATOM 1722 C CA . TYR B 1 44 ? -3.311 -25.672 -2.172 1 98.44 44 TYR B CA 1
ATOM 1723 C C . TYR B 1 44 ? -3.393 -25.438 -3.674 1 98.44 44 TYR B C 1
ATOM 1725 O O . TYR B 1 44 ? -2.826 -26.188 -4.465 1 98.44 44 TYR B O 1
ATOM 1733 N N . LEU B 1 45 ? -4.023 -24.328 -4.094 1 98.81 45 LEU B N 1
ATOM 1734 C CA . LEU B 1 45 ? -4.098 -23.953 -5.5 1 98.81 45 LEU B CA 1
ATOM 1735 C C . LEU B 1 45 ? -3.031 -22.922 -5.844 1 98.81 45 LEU B C 1
ATOM 1737 O O . LEU B 1 45 ? -2.936 -22.469 -6.992 1 98.81 45 LEU B O 1
ATOM 1741 N N . ILE B 1 46 ? -2.229 -22.516 -4.953 1 98.81 46 ILE B N 1
ATOM 1742 C CA . ILE B 1 46 ? -1.215 -21.484 -5.148 1 98.81 46 ILE B CA 1
ATOM 1743 C C . ILE B 1 46 ? 0.172 -22.125 -5.176 1 98.81 46 ILE B C 1
ATOM 1745 O O . ILE B 1 46 ? 0.522 -22.906 -4.285 1 98.81 46 ILE B O 1
ATOM 1749 N N . GLN B 1 47 ? 0.948 -21.844 -6.172 1 98.88 47 GLN B N 1
ATOM 1750 C CA . GLN B 1 47 ? 2.344 -22.25 -6.285 1 98.88 47 GLN B CA 1
ATOM 1751 C C . GLN B 1 47 ? 3.264 -21.047 -6.371 1 98.88 47 GLN B C 1
ATOM 1753 O O . GLN B 1 47 ? 3.062 -20.156 -7.211 1 98.88 47 GLN B O 1
ATOM 1758 N N . ILE B 1 48 ? 4.211 -21 -5.57 1 98.81 48 ILE B N 1
ATOM 1759 C CA . ILE B 1 48 ? 5.199 -19.938 -5.5 1 98.81 48 ILE B CA 1
ATOM 1760 C C . ILE B 1 48 ? 6.59 -20.484 -5.797 1 98.81 48 ILE B C 1
ATOM 1762 O O . ILE B 1 48 ? 7.008 -21.484 -5.191 1 98.81 48 ILE B O 1
ATOM 1766 N N . GLY B 1 49 ? 7.297 -19.906 -6.691 1 98.75 49 GLY B N 1
ATOM 1767 C CA . GLY B 1 49 ? 8.633 -20.344 -7.055 1 98.75 49 GLY B CA 1
ATOM 1768 C C . GLY B 1 49 ? 9.68 -20.016 -6.004 1 98.75 49 GLY B C 1
ATOM 1769 O O . GLY B 1 49 ? 9.391 -20.047 -4.805 1 98.75 49 GLY B O 1
ATOM 1770 N N . ASN B 1 50 ? 10.953 -19.828 -6.469 1 98.62 50 ASN B N 1
ATOM 1771 C CA . ASN B 1 50 ? 12.094 -19.531 -5.609 1 98.62 50 ASN B CA 1
ATOM 1772 C C . ASN B 1 50 ? 12.352 -18.031 -5.504 1 98.62 50 ASN B C 1
ATOM 1774 O O . ASN B 1 50 ? 12.109 -17.297 -6.457 1 98.62 50 ASN B O 1
ATOM 1778 N N . HIS B 1 51 ? 12.836 -17.578 -4.348 1 98.38 51 HIS B N 1
ATOM 1779 C CA . HIS B 1 51 ? 13.289 -16.203 -4.148 1 98.38 51 HIS B CA 1
ATOM 1780 C C . HIS B 1 51 ? 12.148 -15.219 -4.395 1 98.38 51 HIS B C 1
ATOM 1782 O O . HIS B 1 51 ? 12.305 -14.273 -5.172 1 98.38 51 HIS B O 1
ATOM 1788 N N . VAL B 1 52 ? 11.055 -15.5 -3.73 1 98.62 52 VAL B N 1
ATOM 1789 C CA . VAL B 1 52 ? 9.859 -14.664 -3.84 1 98.62 52 VAL B CA 1
ATOM 1790 C C . VAL B 1 52 ? 9.609 -13.945 -2.516 1 98.62 52 VAL B C 1
ATOM 1792 O O . VAL B 1 52 ? 9.766 -14.539 -1.444 1 98.62 52 VAL B O 1
ATOM 1795 N N . THR B 1 53 ? 9.359 -12.688 -2.588 1 98.38 53 THR B N 1
ATOM 1796 C CA . THR B 1 53 ? 8.906 -11.945 -1.417 1 98.38 53 THR B CA 1
ATOM 1797 C C . THR B 1 53 ? 7.426 -11.594 -1.538 1 98.38 53 THR B C 1
ATOM 1799 O O . THR B 1 53 ? 6.992 -11.047 -2.555 1 98.38 53 THR B O 1
ATOM 1802 N N . ILE B 1 54 ? 6.621 -11.922 -0.583 1 98.31 54 ILE B N 1
ATOM 1803 C CA . ILE B 1 54 ? 5.238 -11.492 -0.397 1 98.31 54 ILE B CA 1
ATOM 1804 C C . ILE B 1 54 ? 5.145 -10.555 0.805 1 98.31 54 ILE B C 1
ATOM 1806 O O . ILE B 1 54 ? 5.59 -10.898 1.902 1 98.31 54 ILE B O 1
ATOM 1810 N N . THR B 1 55 ? 4.539 -9.406 0.556 1 97.25 55 THR B N 1
ATOM 1811 C CA . THR B 1 55 ? 4.57 -8.406 1.618 1 97.25 55 THR B CA 1
ATOM 1812 C C . THR B 1 55 ? 3.189 -8.242 2.246 1 97.25 55 THR B C 1
ATOM 1814 O O . THR B 1 55 ? 2.266 -8.992 1.937 1 97.25 55 THR B O 1
ATOM 1817 N N . SER B 1 56 ? 3.109 -7.312 3.16 1 95.38 56 SER B N 1
ATOM 1818 C CA . SER B 1 56 ? 1.944 -7.09 4.012 1 95.38 56 SER B CA 1
ATOM 1819 C C . SER B 1 56 ? 0.708 -6.762 3.184 1 95.38 56 SER B C 1
ATOM 1821 O O . SER B 1 56 ? 0.779 -5.969 2.24 1 95.38 56 SER B O 1
ATOM 1823 N N . GLY B 1 57 ? -0.419 -7.375 3.592 1 96.38 57 GLY B N 1
ATOM 1824 C CA . GLY B 1 57 ? -1.71 -7.031 3.016 1 96.38 57 GLY B CA 1
ATOM 1825 C C . GLY B 1 57 ? -1.962 -7.699 1.677 1 96.38 57 GLY B C 1
ATOM 1826 O O . GLY B 1 57 ? -3.041 -7.551 1.099 1 96.38 57 GLY B O 1
ATOM 1827 N N . VAL B 1 58 ? -1.053 -8.422 1.121 1 98.5 58 VAL B N 1
ATOM 1828 C CA . VAL B 1 58 ? -1.24 -9.117 -0.148 1 98.5 58 VAL B CA 1
ATOM 1829 C C . VAL B 1 58 ? -2.318 -10.188 0.005 1 98.5 58 VAL B C 1
ATOM 1831 O O . VAL B 1 58 ? -2.404 -10.844 1.043 1 98.5 58 VAL B O 1
ATOM 1834 N N . LYS B 1 59 ? -3.137 -10.352 -0.959 1 98.75 59 LYS B N 1
ATOM 1835 C CA . LYS B 1 59 ? -4.172 -11.383 -0.998 1 98.75 59 LYS B CA 1
ATOM 1836 C C . LYS B 1 59 ? -4.117 -12.172 -2.303 1 98.75 59 LYS B C 1
ATOM 1838 O O . LYS B 1 59 ? -4.004 -11.586 -3.383 1 98.75 59 LYS B O 1
ATOM 1843 N N . PHE B 1 60 ? -4.195 -13.453 -2.178 1 98.81 60 PHE B N 1
ATOM 1844 C CA . PHE B 1 60 ? -4.418 -14.352 -3.301 1 98.81 60 PHE B CA 1
ATOM 1845 C C . PHE B 1 60 ? -5.863 -14.844 -3.324 1 98.81 60 PHE B C 1
ATOM 1847 O O . PHE B 1 60 ? -6.344 -15.43 -2.35 1 98.81 60 PHE B O 1
ATOM 1854 N N . ALA B 1 61 ? -6.531 -14.578 -4.328 1 98.44 61 ALA B N 1
ATOM 1855 C CA . ALA B 1 61 ? -7.863 -15.141 -4.527 1 98.44 61 ALA B CA 1
ATOM 1856 C C . ALA B 1 61 ? -7.828 -16.281 -5.527 1 98.44 61 ALA B C 1
ATOM 1858 O O . ALA B 1 61 ? -7.387 -16.109 -6.668 1 98.44 61 ALA B O 1
ATOM 1859 N N . THR B 1 62 ? -8.344 -17.422 -5.109 1 98.38 62 THR B N 1
ATOM 1860 C CA . THR B 1 62 ? -8.273 -18.578 -5.996 1 98.38 62 THR B CA 1
ATOM 1861 C C . THR B 1 62 ? -9.656 -18.938 -6.527 1 98.38 62 THR B C 1
ATOM 1863 O O . THR B 1 62 ? -9.82 -19.953 -7.215 1 98.38 62 THR B O 1
ATOM 1866 N N . HIS B 1 63 ? -10.625 -18.219 -6.129 1 98.06 63 HIS B N 1
ATOM 1867 C CA . HIS B 1 63 ? -11.961 -18.422 -6.68 1 98.06 63 HIS B CA 1
ATOM 1868 C C . HIS B 1 63 ? -12.656 -17.094 -6.945 1 98.06 63 HIS B C 1
ATOM 1870 O O . HIS B 1 63 ? -12.289 -16.078 -6.371 1 98.06 63 HIS B O 1
ATOM 1876 N N . ASP B 1 64 ? -13.633 -17.219 -7.934 1 97.75 64 ASP B N 1
ATOM 1877 C CA . ASP B 1 64 ? -14.492 -16.078 -8.242 1 97.75 64 ASP B CA 1
ATOM 1878 C C . ASP B 1 64 ? -15.719 -16.062 -7.332 1 97.75 64 ASP B C 1
ATOM 1880 O O . ASP B 1 64 ? -16.703 -16.766 -7.586 1 97.75 64 ASP B O 1
ATOM 1884 N N . GLY B 1 65 ? -15.672 -15.258 -6.281 1 97.19 65 GLY B N 1
ATOM 1885 C CA . GLY B 1 65 ? -16.797 -15.164 -5.367 1 97.19 65 GLY B CA 1
ATOM 1886 C C . GLY B 1 65 ? -18.031 -14.539 -5.996 1 97.19 65 GLY B C 1
ATOM 1887 O O . GLY B 1 65 ? -19.141 -14.688 -5.477 1 97.19 65 GLY B O 1
ATOM 1888 N N . GLY B 1 66 ? -17.938 -13.852 -7.137 1 97.69 66 GLY B N 1
ATOM 1889 C CA . GLY B 1 66 ? -19.031 -13.195 -7.832 1 97.69 66 GLY B CA 1
ATOM 1890 C C . GLY B 1 66 ? -20.078 -14.164 -8.328 1 97.69 66 GLY B C 1
ATOM 1891 O O . GLY B 1 66 ? -21.219 -13.773 -8.586 1 97.69 66 GLY B O 1
ATOM 1892 N N . VAL B 1 67 ? -19.75 -15.336 -8.297 1 97.94 67 VAL B N 1
ATOM 1893 C CA . VAL B 1 67 ? -20.688 -16.344 -8.773 1 97.94 67 VAL B CA 1
ATOM 1894 C C . VAL B 1 67 ? -21.891 -16.406 -7.844 1 97.94 67 VAL B C 1
ATOM 1896 O O . VAL B 1 67 ? -22.922 -16.984 -8.195 1 97.94 67 VAL B O 1
ATOM 1899 N N . TRP B 1 68 ? -21.734 -15.828 -6.695 1 98 68 TRP B N 1
ATOM 1900 C CA . TRP B 1 68 ? -22.781 -15.812 -5.684 1 98 68 TRP B CA 1
ATOM 1901 C C . TRP B 1 68 ? -24.109 -15.367 -6.281 1 98 68 TRP B C 1
ATOM 1903 O O . TRP B 1 68 ? -25.156 -15.922 -5.957 1 98 68 TRP B O 1
ATOM 1913 N N . ILE B 1 69 ? -24.156 -14.391 -7.199 1 98.31 69 ILE B N 1
ATOM 1914 C CA . ILE B 1 69 ? -25.391 -13.781 -7.699 1 98.31 69 ILE B CA 1
ATOM 1915 C C . ILE B 1 69 ? -26.141 -14.781 -8.578 1 98.31 69 ILE B C 1
ATOM 1917 O O . ILE B 1 69 ? -27.312 -14.57 -8.906 1 98.31 69 ILE B O 1
ATOM 1921 N N . PHE B 1 70 ? -25.375 -15.805 -8.945 1 98.44 70 PHE B N 1
ATOM 1922 C CA . PHE B 1 70 ? -25.984 -16.812 -9.805 1 98.44 70 PHE B CA 1
ATOM 1923 C C . PHE B 1 70 ? -26.469 -18 -8.992 1 98.44 70 PHE B C 1
ATOM 1925 O O . PHE B 1 70 ? -27.078 -18.922 -9.539 1 98.44 70 PHE B O 1
ATOM 1932 N N . ARG B 1 71 ? -26.375 -18.094 -7.73 1 97.31 71 ARG B N 1
ATOM 1933 C CA . ARG B 1 71 ? -26.547 -19.297 -6.922 1 97.31 71 ARG B CA 1
ATOM 1934 C C . ARG B 1 71 ? -28.031 -19.656 -6.785 1 97.31 71 ARG B C 1
ATOM 1936 O O . ARG B 1 71 ? -28.375 -20.797 -6.461 1 97.31 71 ARG B O 1
ATOM 1943 N N . LYS B 1 72 ? -28.938 -18.672 -6.859 1 98 72 LYS B N 1
ATOM 1944 C CA . LYS B 1 72 ? -30.359 -19.016 -6.898 1 98 72 LYS B CA 1
ATOM 1945 C C . LYS B 1 72 ? -30.672 -19.922 -8.086 1 98 72 LYS B C 1
ATOM 1947 O O . LYS B 1 72 ? -31.422 -20.891 -7.953 1 98 72 LYS B O 1
ATOM 1952 N N . LYS B 1 73 ? -30.047 -19.609 -9.211 1 98.31 73 LYS B N 1
ATOM 1953 C CA . LYS B 1 73 ? -30.234 -20.391 -10.438 1 98.31 73 LYS B CA 1
ATOM 1954 C C . LYS B 1 73 ? -29.344 -21.625 -10.445 1 98.31 73 LYS B C 1
ATOM 1956 O O . LYS B 1 73 ? -29.75 -22.688 -10.922 1 98.31 73 LYS B O 1
ATOM 1961 N N . TYR B 1 74 ? -28.172 -21.547 -9.984 1 98.38 74 TYR B N 1
ATOM 1962 C CA . TYR B 1 74 ? -27.188 -22.625 -9.922 1 98.38 74 TYR B CA 1
ATOM 1963 C C . TYR B 1 74 ? -26.688 -22.828 -8.5 1 98.38 74 TYR B C 1
ATOM 1965 O O . TYR B 1 74 ? -25.594 -22.375 -8.141 1 98.38 74 TYR B O 1
ATOM 1973 N N . PRO B 1 75 ? -27.234 -23.594 -7.594 1 97.81 75 PRO B N 1
ATOM 1974 C CA . PRO B 1 75 ? -27.031 -23.609 -6.145 1 97.81 75 PRO B CA 1
ATOM 1975 C C . PRO B 1 75 ? -25.656 -24.141 -5.754 1 97.81 75 PRO B C 1
ATOM 1977 O O . PRO B 1 75 ? -25.141 -23.812 -4.68 1 97.81 75 PRO B O 1
ATOM 1980 N N . GLU B 1 76 ? -25 -24.922 -6.508 1 98.06 76 GLU B N 1
ATOM 1981 C CA . GLU B 1 76 ? -23.75 -25.547 -6.117 1 98.06 76 GLU B CA 1
ATOM 1982 C C . GLU B 1 76 ? -22.578 -24.984 -6.926 1 98.06 76 GLU B C 1
ATOM 1984 O O . GLU B 1 76 ? -21.469 -25.531 -6.891 1 98.06 76 GLU B O 1
ATOM 1989 N N . ILE B 1 77 ? -22.828 -23.766 -7.551 1 98.19 77 ILE B N 1
ATOM 1990 C CA . ILE B 1 77 ? -21.859 -23.25 -8.508 1 98.19 77 ILE B CA 1
ATOM 1991 C C . ILE B 1 77 ? -20.641 -22.703 -7.762 1 98.19 77 ILE B C 1
ATOM 1993 O O . ILE B 1 77 ? -20.781 -22.078 -6.703 1 98.19 77 ILE B O 1
ATOM 1997 N N . ASP B 1 78 ? -19.406 -23.016 -8.242 1 98 78 ASP B N 1
ATOM 1998 C CA . ASP B 1 78 ? -18.125 -22.406 -7.891 1 98 78 ASP B CA 1
ATOM 1999 C C . ASP B 1 78 ? -17.25 -22.234 -9.125 1 98 78 ASP B C 1
ATOM 2001 O O . ASP B 1 78 ? -17.578 -22.719 -10.211 1 98 78 ASP B O 1
ATOM 2005 N N . ASN B 1 79 ? -16.312 -21.406 -9.008 1 98.25 79 ASN B N 1
ATOM 2006 C CA . ASN B 1 79 ? -15.336 -21.188 -10.07 1 98.25 79 ASN B CA 1
ATOM 2007 C C . ASN B 1 79 ? -13.93 -20.984 -9.516 1 98.25 79 ASN B C 1
ATOM 2009 O O . ASN B 1 79 ? -13.609 -19.922 -8.969 1 98.25 79 ASN B O 1
ATOM 2013 N N . PHE B 1 80 ? -13.086 -21.969 -9.609 1 98.69 80 PHE B N 1
ATOM 2014 C CA . PHE B 1 80 ? -11.742 -21.953 -9.039 1 98.69 80 PHE B CA 1
ATOM 2015 C C . PHE B 1 80 ? -10.688 -21.922 -10.141 1 98.69 80 PHE B C 1
ATOM 2017 O O . PHE B 1 80 ? -10.898 -22.453 -11.227 1 98.69 80 PHE B O 1
ATOM 2024 N N . HIS B 1 81 ? -9.656 -21.219 -9.922 1 98.69 81 HIS B N 1
ATOM 2025 C CA . HIS B 1 81 ? -8.484 -21.219 -10.797 1 98.69 81 HIS B CA 1
ATOM 2026 C C . HIS B 1 81 ? -7.191 -21.203 -9.984 1 98.69 81 HIS B C 1
ATOM 2028 O O . HIS B 1 81 ? -7.156 -20.672 -8.875 1 98.69 81 HIS B O 1
ATOM 2034 N N . ARG B 1 82 ? -6.141 -21.75 -10.547 1 98.81 82 ARG B N 1
ATOM 2035 C CA . ARG B 1 82 ? -4.832 -21.766 -9.898 1 98.81 82 ARG B CA 1
ATOM 2036 C C . ARG B 1 82 ? -4.113 -20.438 -10.086 1 98.81 82 ARG B C 1
ATOM 2038 O O . ARG B 1 82 ? -4.414 -19.688 -11.016 1 98.81 82 ARG B O 1
ATOM 2045 N N . ILE B 1 83 ? -3.234 -20.094 -9.18 1 98.94 83 ILE B N 1
ATOM 2046 C CA . ILE B 1 83 ? -2.312 -18.969 -9.281 1 98.94 83 ILE B CA 1
ATOM 2047 C C . ILE B 1 83 ? -0.872 -19.484 -9.266 1 98.94 83 ILE B C 1
ATOM 2049 O O . ILE B 1 83 ? -0.508 -20.297 -8.422 1 98.94 83 ILE B O 1
ATOM 2053 N N . PHE B 1 84 ? -0.076 -19.047 -10.188 1 98.94 84 PHE B N 1
ATOM 2054 C CA . PHE B 1 84 ? 1.332 -19.422 -10.273 1 98.94 84 PHE B CA 1
ATOM 2055 C C . PHE B 1 84 ? 2.223 -18.188 -10.195 1 98.94 84 PHE B C 1
ATOM 2057 O O . PHE B 1 84 ? 2.057 -17.25 -10.969 1 98.94 84 PHE B O 1
ATOM 2064 N N . ILE B 1 85 ? 3.121 -18.172 -9.258 1 98.94 85 ILE B N 1
ATOM 2065 C CA . ILE B 1 85 ? 4.16 -17.156 -9.141 1 98.94 85 ILE B CA 1
ATOM 2066 C C . ILE B 1 85 ? 5.508 -17.75 -9.539 1 98.94 85 ILE B C 1
ATOM 2068 O O . ILE B 1 85 ? 5.949 -18.734 -8.961 1 98.94 85 ILE B O 1
ATOM 2072 N N . GLY B 1 86 ? 6.172 -17.172 -10.492 1 98.94 86 GLY B N 1
ATOM 2073 C CA . GLY B 1 86 ? 7.473 -17.641 -10.938 1 98.94 86 GLY B CA 1
ATOM 2074 C C . GLY B 1 86 ? 8.578 -17.391 -9.93 1 98.94 86 GLY B C 1
ATOM 2075 O O . GLY B 1 86 ? 8.32 -17.25 -8.734 1 98.94 86 GLY B O 1
ATOM 2076 N N . ASN B 1 87 ? 9.859 -17.422 -10.398 1 98.94 87 ASN B N 1
ATOM 2077 C CA . ASN B 1 87 ? 11.047 -17.219 -9.578 1 98.94 87 ASN B CA 1
ATOM 2078 C C . ASN B 1 87 ? 11.477 -15.75 -9.562 1 98.94 87 ASN B C 1
ATOM 2080 O O . ASN B 1 87 ? 11.297 -15.031 -10.547 1 98.94 87 ASN B O 1
ATOM 2084 N N . ASN B 1 88 ? 12.07 -15.328 -8.438 1 98.88 88 ASN B N 1
ATOM 2085 C CA . ASN B 1 88 ? 12.641 -13.992 -8.312 1 98.88 88 ASN B CA 1
ATOM 2086 C C . ASN B 1 88 ? 11.586 -12.906 -8.531 1 98.88 88 ASN B C 1
ATOM 2088 O O . ASN B 1 88 ? 11.742 -12.055 -9.406 1 98.88 88 ASN B O 1
ATOM 2092 N N . VAL B 1 89 ? 10.555 -12.961 -7.707 1 98.94 89 VAL B N 1
ATOM 2093 C CA . VAL B 1 89 ? 9.414 -12.062 -7.816 1 98.94 89 VAL B CA 1
ATOM 2094 C C . VAL B 1 89 ? 9.227 -11.305 -6.5 1 98.94 89 VAL B C 1
ATOM 2096 O O . VAL B 1 89 ? 9.406 -11.875 -5.422 1 98.94 89 VAL B O 1
ATOM 2099 N N . PHE B 1 90 ? 9.016 -10.07 -6.543 1 98.94 90 PHE B N 1
ATOM 2100 C CA . PHE B 1 90 ? 8.609 -9.234 -5.418 1 98.94 90 PHE B CA 1
ATOM 2101 C C . PHE B 1 90 ? 7.168 -8.766 -5.586 1 98.94 90 PHE B C 1
ATOM 2103 O O . PHE B 1 90 ? 6.809 -8.203 -6.621 1 98.94 90 PHE B O 1
ATOM 2110 N N . ILE B 1 91 ? 6.285 -9.016 -4.613 1 98.94 91 ILE B N 1
ATOM 2111 C CA . ILE B 1 91 ? 4.902 -8.555 -4.621 1 98.94 91 ILE B CA 1
ATOM 2112 C C . ILE B 1 91 ? 4.699 -7.516 -3.518 1 98.94 91 ILE B C 1
ATOM 2114 O O . ILE B 1 91 ? 4.793 -7.836 -2.33 1 98.94 91 ILE B O 1
ATOM 2118 N N . GLY B 1 92 ? 4.328 -6.316 -3.953 1 98.69 92 GLY B N 1
ATOM 2119 C CA . GLY B 1 92 ? 4.297 -5.16 -3.07 1 98.69 92 GLY B CA 1
ATOM 2120 C C . GLY B 1 92 ? 3.074 -5.133 -2.17 1 98.69 92 GLY B C 1
ATOM 2121 O O . GLY B 1 92 ? 2.1 -5.848 -2.416 1 98.69 92 GLY B O 1
ATOM 2122 N N . ILE B 1 93 ? 3.131 -4.266 -1.192 1 98 93 ILE B N 1
ATOM 2123 C CA . ILE B 1 93 ? 2.141 -4.121 -0.131 1 98 93 ILE B CA 1
ATOM 2124 C C . ILE B 1 93 ? 0.748 -3.98 -0.74 1 98 93 ILE B C 1
ATOM 2126 O O . ILE B 1 93 ? 0.566 -3.273 -1.732 1 98 93 ILE B O 1
ATOM 2130 N N . ASN B 1 94 ? -0.267 -4.656 -0.134 1 98.25 94 ASN B N 1
ATOM 2131 C CA . ASN B 1 94 ? -1.694 -4.52 -0.402 1 98.25 94 ASN B CA 1
ATOM 2132 C C . ASN B 1 94 ? -2.031 -4.883 -1.845 1 98.25 94 ASN B C 1
ATOM 2134 O O . ASN B 1 94 ? -3.014 -4.391 -2.4 1 98.25 94 ASN B O 1
ATOM 2138 N N . SER B 1 95 ? -1.283 -5.719 -2.549 1 98.88 95 SER B N 1
ATOM 2139 C CA . SER B 1 95 ? -1.609 -6.184 -3.895 1 98.88 95 SER B CA 1
ATOM 2140 C C . SER B 1 95 ? -2.58 -7.359 -3.855 1 98.88 95 SER B C 1
ATOM 2142 O O . SER B 1 95 ? -2.635 -8.094 -2.865 1 98.88 95 SER B O 1
ATOM 2144 N N . ILE B 1 96 ? -3.334 -7.5 -4.859 1 98.94 96 ILE B N 1
ATOM 2145 C CA . ILE B 1 96 ? -4.273 -8.609 -5.016 1 98.94 96 ILE B CA 1
ATOM 2146 C C . ILE B 1 96 ? -3.963 -9.375 -6.297 1 98.94 96 ILE B C 1
ATOM 2148 O O . ILE B 1 96 ? -3.854 -8.781 -7.371 1 98.94 96 ILE B O 1
ATOM 2152 N N . ILE B 1 97 ? -3.768 -10.68 -6.172 1 98.94 97 ILE B N 1
ATOM 2153 C CA . ILE B 1 97 ? -3.611 -11.578 -7.316 1 98.94 97 ILE B CA 1
ATOM 2154 C C . ILE B 1 97 ? -4.906 -12.352 -7.547 1 98.94 97 ILE B C 1
ATOM 2156 O O . ILE B 1 97 ? -5.352 -13.094 -6.668 1 98.94 97 ILE B O 1
ATOM 2160 N N . LEU B 1 98 ? -5.5 -12.211 -8.688 1 98.88 98 LEU B N 1
ATOM 2161 C CA . LEU B 1 98 ? -6.828 -12.766 -8.93 1 98.88 98 LEU B CA 1
ATOM 2162 C C . LEU B 1 98 ? -6.73 -14.195 -9.445 1 98.88 98 LEU B C 1
ATOM 2164 O O . LEU B 1 98 ? -5.645 -14.656 -9.805 1 98.88 98 LEU B O 1
ATOM 2168 N N . PRO B 1 99 ? -7.844 -14.867 -9.477 1 98.81 99 PRO B N 1
ATOM 2169 C CA . PRO B 1 99 ? -7.824 -16.281 -9.875 1 98.81 99 PRO B CA 1
ATOM 2170 C C . PRO B 1 99 ? -7.293 -16.484 -11.297 1 98.81 99 PRO B C 1
ATOM 2172 O O . PRO B 1 99 ? -7.66 -15.734 -12.203 1 98.81 99 PRO B O 1
ATOM 2175 N N . GLY B 1 100 ? -6.43 -17.453 -11.461 1 98.81 100 GLY B N 1
ATOM 2176 C CA . GLY B 1 100 ? -5.996 -17.844 -12.789 1 98.81 100 GLY B CA 1
ATOM 2177 C C . GLY B 1 100 ? -4.746 -17.125 -13.258 1 98.81 100 GLY B C 1
ATOM 2178 O O . GLY B 1 100 ? -4.207 -17.438 -14.32 1 98.81 100 GLY B O 1
ATOM 2179 N N . VAL B 1 101 ? -4.242 -16.219 -12.477 1 98.94 101 VAL B N 1
ATOM 2180 C CA . VAL B 1 101 ? -3.119 -15.375 -12.891 1 98.94 101 VAL B CA 1
ATOM 2181 C C . VAL B 1 101 ? -1.814 -16.156 -12.766 1 98.94 101 VAL B C 1
ATOM 2183 O O . VAL B 1 101 ? -1.589 -16.844 -11.766 1 98.94 101 VAL B O 1
ATOM 2186 N N . THR B 1 102 ? -0.998 -16.078 -13.742 1 98.94 102 THR B N 1
ATOM 2187 C CA . THR B 1 102 ? 0.393 -16.531 -13.711 1 98.94 102 THR B CA 1
ATOM 2188 C C . THR B 1 102 ? 1.338 -15.328 -13.773 1 98.94 102 THR B C 1
ATOM 2190 O O . THR B 1 102 ? 1.237 -14.492 -14.68 1 98.94 102 THR B O 1
ATOM 2193 N N . ILE B 1 103 ? 2.191 -15.211 -12.836 1 98.94 103 ILE B N 1
ATOM 2194 C CA . ILE B 1 103 ? 3.256 -14.211 -12.852 1 98.94 103 ILE B CA 1
ATOM 2195 C C . ILE B 1 103 ? 4.574 -14.867 -13.258 1 98.94 103 ILE B C 1
ATOM 2197 O O . ILE B 1 103 ? 5 -15.852 -12.641 1 98.94 103 ILE B O 1
ATOM 2201 N N . GLY B 1 104 ? 5.184 -14.344 -14.273 1 98.94 104 GLY B N 1
ATOM 2202 C CA . GLY B 1 104 ? 6.434 -14.891 -14.773 1 98.94 104 GLY B CA 1
ATOM 2203 C C . GLY B 1 104 ? 7.598 -14.688 -13.82 1 98.94 104 GLY B C 1
ATOM 2204 O O . GLY B 1 104 ? 7.398 -14.375 -12.648 1 98.94 104 GLY B O 1
ATOM 2205 N N . ASN B 1 105 ? 8.867 -14.945 -14.367 1 98.94 105 ASN B N 1
ATOM 2206 C CA . ASN B 1 105 ? 10.094 -14.797 -13.594 1 98.94 105 ASN B CA 1
ATOM 2207 C C . ASN B 1 105 ? 10.625 -13.367 -13.656 1 98.94 105 ASN B C 1
ATOM 2209 O O . ASN B 1 105 ? 10.43 -12.672 -14.656 1 98.94 105 ASN B O 1
ATOM 2213 N N . ASN B 1 106 ? 11.32 -12.961 -12.562 1 98.88 106 ASN B N 1
ATOM 2214 C CA . ASN B 1 106 ? 11.938 -11.641 -12.531 1 98.88 106 ASN B CA 1
ATOM 2215 C C . ASN B 1 106 ? 10.906 -10.531 -12.703 1 98.88 106 ASN B C 1
ATOM 2217 O O . ASN B 1 106 ? 11.023 -9.711 -13.617 1 98.88 106 ASN B O 1
ATOM 2221 N N . VAL B 1 107 ? 9.969 -10.508 -11.836 1 98.94 107 VAL B N 1
ATOM 2222 C CA . VAL B 1 107 ? 8.859 -9.555 -11.93 1 98.94 107 VAL B CA 1
ATOM 2223 C C . VAL B 1 107 ? 8.727 -8.797 -10.609 1 98.94 107 VAL B C 1
ATOM 2225 O O . VAL B 1 107 ? 8.891 -9.375 -9.531 1 98.94 107 VAL B O 1
ATOM 2228 N N . VAL B 1 108 ? 8.508 -7.535 -10.688 1 98.94 108 VAL B N 1
ATOM 2229 C CA . VAL B 1 108 ? 8.117 -6.715 -9.547 1 98.94 108 VAL B CA 1
ATOM 2230 C C . VAL B 1 108 ? 6.664 -6.27 -9.703 1 98.94 108 VAL B C 1
ATOM 2232 O O . VAL B 1 108 ? 6.293 -5.695 -10.727 1 98.94 108 VAL B O 1
ATOM 2235 N N . VAL B 1 109 ? 5.852 -6.613 -8.742 1 98.94 109 VAL B N 1
ATOM 2236 C CA . VAL B 1 109 ? 4.492 -6.098 -8.648 1 98.94 109 VAL B CA 1
ATOM 2237 C C . VAL B 1 109 ? 4.445 -4.926 -7.672 1 98.94 109 VAL B C 1
ATOM 2239 O O . VAL B 1 109 ? 4.695 -5.094 -6.477 1 98.94 109 VAL B O 1
ATOM 2242 N N . GLY B 1 110 ? 4.16 -3.773 -8.172 1 98.88 110 GLY B N 1
ATOM 2243 C CA . GLY B 1 110 ? 4.133 -2.576 -7.348 1 98.88 110 GLY B CA 1
ATOM 2244 C C . GLY B 1 110 ? 3.066 -2.623 -6.27 1 98.88 110 GLY B C 1
ATOM 2245 O O . GLY B 1 110 ? 2.127 -3.416 -6.348 1 98.88 110 GLY B O 1
ATOM 2246 N N . ALA B 1 111 ? 3.24 -1.763 -5.285 1 98.75 111 ALA B N 1
ATOM 2247 C CA . ALA B 1 111 ? 2.307 -1.681 -4.164 1 98.75 111 ALA B CA 1
ATOM 2248 C C . ALA B 1 111 ? 0.9 -1.336 -4.645 1 98.75 111 ALA B C 1
ATOM 2250 O O . ALA B 1 111 ? 0.732 -0.525 -5.559 1 98.75 111 ALA B O 1
ATOM 2251 N N . GLY B 1 112 ? -0.149 -1.974 -3.994 1 98.75 112 GLY B N 1
ATOM 2252 C CA . GLY B 1 112 ? -1.547 -1.669 -4.254 1 98.75 112 GLY B CA 1
ATOM 2253 C C . GLY B 1 112 ? -2.043 -2.227 -5.574 1 98.75 112 GLY B C 1
ATOM 2254 O O . GLY B 1 112 ? -3.162 -1.93 -6 1 98.75 112 GLY B O 1
ATOM 2255 N N . SER B 1 113 ? -1.333 -3.08 -6.25 1 98.94 113 SER B N 1
ATOM 2256 C CA . SER B 1 113 ? -1.691 -3.564 -7.582 1 98.94 113 SER B CA 1
ATOM 2257 C C . SER B 1 113 ? -2.828 -4.578 -7.512 1 98.94 113 SER B C 1
ATOM 2259 O O . SER B 1 113 ? -2.914 -5.359 -6.562 1 98.94 113 SER B O 1
ATOM 2261 N N . VAL B 1 114 ? -3.678 -4.531 -8.438 1 98.94 114 VAL B N 1
ATOM 2262 C CA . VAL B 1 114 ? -4.637 -5.605 -8.688 1 98.94 114 VAL B CA 1
ATOM 2263 C C . VAL B 1 114 ? -4.293 -6.305 -10 1 98.94 114 VAL B C 1
ATOM 2265 O O . VAL B 1 114 ? -4.48 -5.738 -11.086 1 98.94 114 VAL B O 1
ATOM 2268 N N . VAL B 1 115 ? -3.812 -7.527 -9.922 1 98.94 115 VAL B N 1
ATOM 2269 C CA . VAL B 1 115 ? -3.322 -8.273 -11.078 1 98.94 115 VAL B CA 1
ATOM 2270 C C . VAL B 1 115 ? -4.426 -9.18 -11.617 1 98.94 115 VAL B C 1
ATOM 2272 O O . VAL B 1 115 ? -4.82 -10.148 -10.961 1 98.94 115 VAL B O 1
ATOM 2275 N N . THR B 1 116 ? -4.828 -8.906 -12.789 1 98.75 116 THR B N 1
ATOM 2276 C CA . THR B 1 116 ? -6.023 -9.547 -13.328 1 98.75 116 THR B CA 1
ATOM 2277 C C . THR B 1 116 ? -5.668 -10.445 -14.508 1 98.75 116 THR B C 1
ATOM 2279 O O . THR B 1 116 ? -6.496 -11.242 -14.961 1 98.75 116 THR B O 1
ATOM 2282 N N . LYS B 1 117 ? -4.469 -10.281 -15 1 98.75 117 LYS B N 1
ATOM 2283 C CA . LYS B 1 117 ? -4.012 -11.055 -16.156 1 98.75 117 LYS B CA 1
ATOM 2284 C C . LYS B 1 117 ? -2.59 -11.562 -15.945 1 98.75 117 LYS B C 1
ATOM 2286 O O . LYS B 1 117 ? -1.888 -11.109 -15.039 1 98.75 117 LYS B O 1
ATOM 2291 N N . ASP B 1 118 ? -2.219 -12.461 -16.828 1 98.94 118 ASP B N 1
ATOM 2292 C CA . ASP B 1 118 ? -0.874 -13.023 -16.734 1 98.94 118 ASP B CA 1
ATOM 2293 C C . ASP B 1 118 ? 0.184 -11.945 -16.969 1 98.94 118 ASP B C 1
ATOM 2295 O O . ASP B 1 118 ? -0.033 -11.008 -17.734 1 98.94 118 ASP B O 1
ATOM 2299 N N . VAL B 1 119 ? 1.316 -12.086 -16.328 1 98.94 119 VAL B N 1
ATOM 2300 C CA . VAL B 1 119 ? 2.439 -11.156 -16.391 1 98.94 119 VAL B CA 1
ATOM 2301 C C . VAL B 1 119 ? 3.662 -11.859 -16.984 1 98.94 119 VAL B C 1
ATOM 2303 O O . VAL B 1 119 ? 4.102 -12.891 -16.469 1 98.94 119 VAL B O 1
ATOM 2306 N N . PRO B 1 120 ? 4.188 -11.375 -18.078 1 98.88 120 PRO B N 1
ATOM 2307 C CA . PRO B 1 120 ? 5.379 -12.008 -18.641 1 98.88 120 PRO B CA 1
ATOM 2308 C C . PRO B 1 120 ? 6.625 -11.805 -17.797 1 98.88 120 PRO B C 1
ATOM 2310 O O . PRO B 1 120 ? 6.594 -11.039 -16.828 1 98.88 120 PRO B O 1
ATOM 2313 N N . ASP B 1 121 ? 7.715 -12.516 -18.156 1 98.94 121 ASP B N 1
ATOM 2314 C CA . ASP B 1 121 ? 9 -12.375 -17.484 1 98.94 121 ASP B CA 1
ATOM 2315 C C . ASP B 1 121 ? 9.555 -10.969 -17.656 1 98.94 121 ASP B C 1
ATOM 2317 O O . ASP B 1 121 ? 9.273 -10.297 -18.641 1 98.94 121 ASP B O 1
ATOM 2321 N N . ASN B 1 122 ? 10.328 -10.523 -16.656 1 98.94 122 ASN B N 1
ATOM 2322 C CA . ASN B 1 122 ? 11.258 -9.406 -16.75 1 98.94 122 ASN B CA 1
ATOM 2323 C C . ASN B 1 122 ? 10.523 -8.078 -16.922 1 98.94 122 ASN B C 1
ATOM 2325 O O . ASN B 1 122 ? 10.914 -7.242 -17.734 1 98.94 122 ASN B O 1
ATOM 2329 N N . VAL B 1 123 ? 9.508 -7.887 -16.125 1 98.94 123 VAL B N 1
ATOM 2330 C CA . VAL B 1 123 ? 8.805 -6.613 -16.172 1 98.94 123 VAL B CA 1
ATOM 2331 C C . VAL B 1 123 ? 8.477 -6.152 -14.75 1 98.94 123 VAL B C 1
ATOM 2333 O O . VAL B 1 123 ? 8.453 -6.961 -13.82 1 98.94 123 VAL B O 1
ATOM 2336 N N . ILE B 1 124 ? 8.289 -4.934 -14.602 1 98.81 124 ILE B N 1
ATOM 2337 C CA . ILE B 1 124 ? 7.625 -4.332 -13.453 1 98.81 124 ILE B CA 1
ATOM 2338 C C . ILE B 1 124 ? 6.203 -3.926 -13.828 1 98.81 124 ILE B C 1
ATOM 2340 O O . ILE B 1 124 ? 5.98 -3.334 -14.883 1 98.81 124 ILE B O 1
ATOM 2344 N N . ILE B 1 125 ? 5.277 -4.301 -12.977 1 98.94 125 ILE B N 1
ATOM 2345 C CA . ILE B 1 125 ? 3.885 -3.932 -13.227 1 98.94 125 ILE B CA 1
ATOM 2346 C C . ILE B 1 125 ? 3.33 -3.174 -12.023 1 98.94 125 ILE B C 1
ATOM 2348 O O . ILE B 1 125 ? 3.895 -3.232 -10.93 1 98.94 125 ILE B O 1
ATOM 2352 N N . GLY B 1 126 ? 2.277 -2.441 -12.219 1 98.81 126 GLY B N 1
ATOM 2353 C CA . GLY B 1 126 ? 1.569 -1.747 -11.156 1 98.81 126 GLY B CA 1
ATOM 2354 C C . GLY B 1 126 ? 0.249 -1.152 -11.602 1 98.81 126 GLY B C 1
ATOM 2355 O O . GLY B 1 126 ? -0.015 -1.054 -12.805 1 98.81 126 GLY B O 1
ATOM 2356 N N . GLY B 1 127 ? -0.568 -0.89 -10.602 1 98.81 127 GLY B N 1
ATOM 2357 C CA . GLY B 1 127 ? -1.843 -0.247 -10.883 1 98.81 127 GLY B CA 1
ATOM 2358 C C . GLY B 1 127 ? -3.033 -1.163 -10.664 1 98.81 127 GLY B C 1
ATOM 2359 O O . GLY B 1 127 ? -2.871 -2.312 -10.25 1 98.81 127 GLY B O 1
ATOM 2360 N N . ASN B 1 128 ? -4.27 -0.684 -10.961 1 98.69 128 ASN B N 1
ATOM 2361 C CA . ASN B 1 128 ? -5.559 -1.364 -10.867 1 98.69 128 ASN B CA 1
ATOM 2362 C C . ASN B 1 128 ? -6.469 -0.992 -12.039 1 98.69 128 ASN B C 1
ATOM 2364 O O . ASN B 1 128 ? -7.105 0.064 -12.023 1 98.69 128 ASN B O 1
ATOM 2368 N N . PRO B 1 129 ? -6.566 -1.839 -12.984 1 98.62 129 PRO B N 1
ATOM 2369 C CA . PRO B 1 129 ? -5.832 -3.098 -13.117 1 98.62 129 PRO B CA 1
ATOM 2370 C C . PRO B 1 129 ? -4.34 -2.885 -13.367 1 98.62 129 PRO B C 1
ATOM 2372 O O . PRO B 1 129 ? -3.936 -1.831 -13.859 1 98.62 129 PRO B O 1
ATOM 2375 N N . ALA B 1 130 ? -3.539 -3.828 -12.969 1 98.88 130 ALA B N 1
ATOM 2376 C CA . ALA B 1 130 ? -2.09 -3.727 -13.125 1 98.88 130 ALA B CA 1
ATOM 2377 C C . ALA B 1 130 ? -1.695 -3.762 -14.594 1 98.88 130 ALA B C 1
ATOM 2379 O O . ALA B 1 130 ? -2.256 -4.535 -15.375 1 98.88 130 ALA B O 1
ATOM 2380 N N . LYS B 1 131 ? -0.772 -2.938 -14.938 1 98.69 131 LYS B N 1
ATOM 2381 C CA . LYS B 1 131 ? -0.199 -2.857 -16.281 1 98.69 131 LYS B CA 1
ATOM 2382 C C . LYS B 1 131 ? 1.324 -2.795 -16.219 1 98.69 131 LYS B C 1
ATOM 2384 O O . LYS B 1 131 ? 1.899 -2.459 -15.18 1 98.69 131 LYS B O 1
ATOM 2389 N N . LYS B 1 132 ? 1.915 -3.176 -17.359 1 98.75 132 LYS B N 1
ATOM 2390 C CA . LYS B 1 132 ? 3.365 -3.051 -17.453 1 98.75 132 LYS B CA 1
ATOM 2391 C C . LYS B 1 132 ? 3.803 -1.596 -17.312 1 98.75 132 LYS B C 1
ATOM 2393 O O . LYS B 1 132 ? 3.246 -0.706 -17.953 1 98.75 132 LYS B O 1
ATOM 2398 N N . ILE B 1 133 ? 4.75 -1.344 -16.516 1 98.56 133 ILE B N 1
ATOM 2399 C CA . ILE B 1 133 ? 5.328 -0.016 -16.328 1 98.56 133 ILE B CA 1
ATOM 2400 C C . ILE B 1 133 ? 6.617 0.099 -17.141 1 98.56 133 ILE B C 1
ATOM 2402 O O . ILE B 1 133 ? 6.766 1.012 -17.953 1 98.56 133 ILE B O 1
ATOM 2406 N N . LYS B 1 134 ? 7.574 -0.783 -16.938 1 98.62 134 LYS B N 1
ATOM 2407 C CA . LYS B 1 134 ? 8.844 -0.814 -17.656 1 98.62 134 LYS B CA 1
ATOM 2408 C C . LYS B 1 134 ? 9.5 -2.184 -17.547 1 98.62 134 LYS B C 1
ATOM 2410 O O . LYS B 1 134 ? 8.977 -3.082 -16.891 1 98.62 134 LYS B O 1
ATOM 2415 N N . SER B 1 135 ? 10.609 -2.348 -18.266 1 98.81 135 SER B N 1
ATOM 2416 C CA . SER B 1 135 ? 11.375 -3.586 -18.188 1 98.81 135 SER B CA 1
ATOM 2417 C C . SER B 1 135 ? 12.211 -3.643 -16.906 1 98.81 135 SER B C 1
ATOM 2419 O O . SER B 1 135 ? 12.508 -2.607 -16.312 1 98.81 135 SER B O 1
ATOM 2421 N N . ILE B 1 136 ? 12.57 -4.797 -16.531 1 98.62 136 ILE B N 1
ATOM 2422 C CA . ILE B 1 136 ? 13.43 -4.965 -15.367 1 98.62 136 ILE B CA 1
ATOM 2423 C C . ILE B 1 136 ? 14.781 -4.312 -15.625 1 98.62 136 ILE B C 1
ATOM 2425 O O . ILE B 1 136 ? 15.391 -3.748 -14.711 1 98.62 136 ILE B O 1
ATOM 2429 N N . GLU B 1 137 ? 15.227 -4.371 -16.844 1 98.31 137 GLU B N 1
ATOM 2430 C CA . GLU B 1 137 ? 16.484 -3.717 -17.172 1 98.31 137 GLU B CA 1
ATOM 2431 C C . GLU B 1 137 ? 16.422 -2.213 -16.922 1 98.31 137 GLU B C 1
ATOM 2433 O O . GLU B 1 137 ? 17.344 -1.629 -16.344 1 98.31 137 GLU B O 1
ATOM 2438 N N . ALA B 1 138 ? 15.414 -1.604 -17.391 1 98.5 138 ALA B N 1
ATOM 2439 C CA . ALA B 1 138 ? 15.219 -0.174 -17.172 1 98.5 138 ALA B CA 1
ATOM 2440 C C . ALA B 1 138 ? 15.086 0.137 -15.68 1 98.5 138 ALA B C 1
ATOM 2442 O O . ALA B 1 138 ? 15.609 1.144 -15.203 1 98.5 138 ALA B O 1
ATOM 2443 N N . TYR B 1 139 ? 14.453 -0.705 -15.047 1 98.38 139 TYR B N 1
ATOM 2444 C CA . TYR B 1 139 ? 14.281 -0.585 -13.602 1 98.38 139 TYR B CA 1
ATOM 2445 C C . TYR B 1 139 ? 15.625 -0.68 -12.883 1 98.38 139 TYR B C 1
ATOM 2447 O O . TYR B 1 139 ? 15.93 0.146 -12.023 1 98.38 139 TYR B O 1
ATOM 2455 N N . GLU B 1 140 ? 16.344 -1.635 -13.219 1 98.25 140 GLU B N 1
ATOM 2456 C CA . GLU B 1 140 ? 17.672 -1.829 -12.625 1 98.25 140 GLU B CA 1
ATOM 2457 C C . GLU B 1 140 ? 18.547 -0.591 -12.805 1 98.25 140 GLU B C 1
ATOM 2459 O O . GLU B 1 140 ? 19.203 -0.148 -11.859 1 98.25 140 GLU B O 1
ATOM 2464 N N . THR B 1 141 ? 18.547 -0.071 -14 1 98.12 141 THR B N 1
ATOM 2465 C CA . THR B 1 141 ? 19.344 1.114 -14.305 1 98.12 141 THR B CA 1
ATOM 2466 C C . THR B 1 141 ? 18.953 2.277 -13.398 1 98.12 141 THR B C 1
ATOM 2468 O O . THR B 1 141 ? 19.812 2.951 -12.836 1 98.12 141 THR B O 1
ATOM 2471 N N . LYS B 1 142 ? 17.719 2.473 -13.203 1 97.12 142 LYS B N 1
ATOM 2472 C CA . LYS B 1 142 ? 17.219 3.568 -12.375 1 97.12 142 LYS B CA 1
ATOM 2473 C C . LYS B 1 142 ? 17.609 3.375 -10.914 1 97.12 142 LYS B C 1
ATOM 2475 O O . LYS B 1 142 ? 18.047 4.32 -10.25 1 97.12 142 LYS B O 1
ATOM 2480 N N . ILE B 1 143 ? 17.469 2.193 -10.461 1 97.38 143 ILE B N 1
ATOM 2481 C CA . ILE B 1 143 ? 17.766 1.873 -9.07 1 97.38 143 ILE B CA 1
ATOM 2482 C C . ILE B 1 143 ? 19.25 2.105 -8.789 1 97.38 143 ILE B C 1
ATOM 2484 O O . ILE B 1 143 ? 19.609 2.65 -7.746 1 97.38 143 ILE B O 1
ATOM 2488 N N . LEU B 1 144 ? 20.047 1.685 -9.703 1 97.56 144 LEU B N 1
ATOM 2489 C CA . LEU B 1 144 ? 21.5 1.746 -9.5 1 97.56 144 LEU B CA 1
ATOM 2490 C C . LEU B 1 144 ? 21.984 3.191 -9.461 1 97.56 144 LEU B C 1
ATOM 2492 O O . LEU B 1 144 ? 22.984 3.5 -8.805 1 97.56 144 LEU B O 1
ATOM 2496 N N . GLU B 1 145 ? 21.281 4.125 -10.102 1 96.19 145 GLU B N 1
ATOM 2497 C CA . GLU B 1 145 ? 21.656 5.539 -10.109 1 96.19 145 GLU B CA 1
ATOM 2498 C C . GLU B 1 145 ? 21.641 6.113 -8.695 1 96.19 145 GLU B C 1
ATOM 2500 O O . GLU B 1 145 ? 22.406 7.016 -8.375 1 96.19 145 GLU B O 1
ATOM 2505 N N . ASN B 1 146 ? 20.734 5.543 -7.805 1 93.81 146 ASN B N 1
ATOM 2506 C CA . ASN B 1 146 ? 20.594 6.086 -6.461 1 93.81 146 ASN B CA 1
ATOM 2507 C C . ASN B 1 146 ? 20.578 4.98 -5.406 1 93.81 146 ASN B C 1
ATOM 2509 O O . ASN B 1 146 ? 19.875 5.07 -4.406 1 93.81 146 ASN B O 1
ATOM 2513 N N . ALA B 1 147 ? 21.359 4.027 -5.68 1 97.5 147 ALA B N 1
ATOM 2514 C CA . ALA B 1 147 ? 21.359 2.855 -4.809 1 97.5 147 ALA B CA 1
ATOM 2515 C C . ALA B 1 147 ? 22 3.168 -3.465 1 97.5 147 ALA B C 1
ATOM 2517 O O . ALA B 1 147 ? 22.922 3.994 -3.385 1 97.5 147 ALA B O 1
ATOM 2518 N N . ASP B 1 148 ? 21.484 2.561 -2.434 1 97.44 148 ASP B N 1
ATOM 2519 C CA . ASP B 1 148 ? 22.047 2.523 -1.089 1 97.44 148 ASP B CA 1
ATOM 2520 C C . ASP B 1 148 ? 22.516 1.115 -0.731 1 97.44 148 ASP B C 1
ATOM 2522 O O . ASP B 1 148 ? 21.938 0.127 -1.175 1 97.44 148 ASP B O 1
ATOM 2526 N N . TYR B 1 149 ? 23.578 1.001 -0.068 1 97 149 TYR B N 1
ATOM 2527 C CA . TYR B 1 149 ? 24.078 -0.301 0.354 1 97 149 TYR B CA 1
ATOM 2528 C C . TYR B 1 149 ? 24.156 -0.388 1.874 1 97 149 TYR B C 1
ATOM 2530 O O . TYR B 1 149 ? 25.234 -0.281 2.455 1 97 149 TYR B O 1
ATOM 2538 N N . THR B 1 150 ? 22.984 -0.638 2.502 1 96.25 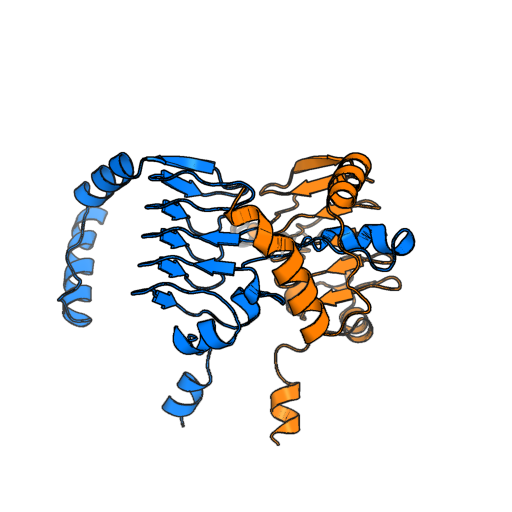150 THR B N 1
ATOM 2539 C CA . THR B 1 150 ? 22.844 -0.396 3.936 1 96.25 150 THR B CA 1
ATOM 2540 C C . THR B 1 150 ? 22.609 -1.704 4.684 1 96.25 150 THR B C 1
ATOM 2542 O O . THR B 1 150 ? 22.375 -1.698 5.895 1 96.25 150 THR B O 1
ATOM 2545 N N . LYS B 1 151 ? 22.703 -2.877 4.039 1 94.06 151 LYS B N 1
ATOM 2546 C CA . LYS B 1 151 ? 22.25 -4.125 4.645 1 94.06 151 LYS B CA 1
ATOM 2547 C C . LYS B 1 151 ? 23.156 -4.539 5.797 1 94.06 151 LYS B C 1
ATOM 2549 O O . LYS B 1 151 ? 22.766 -5.34 6.648 1 94.06 151 LYS B O 1
ATOM 2554 N N . LYS B 1 152 ? 24.344 -4.02 5.973 1 95.06 152 LYS B N 1
ATOM 2555 C CA . LYS B 1 152 ? 25.266 -4.383 7.047 1 95.06 152 LYS B CA 1
ATOM 2556 C C . LYS B 1 152 ? 25.219 -3.354 8.172 1 95.06 152 LYS B C 1
ATOM 2558 O O . LYS B 1 152 ? 25.906 -3.51 9.188 1 95.06 152 LYS B O 1
ATOM 2563 N N . LEU B 1 153 ? 24.438 -2.328 7.973 1 96.5 153 LEU B N 1
ATOM 2564 C CA . LEU B 1 153 ? 24.328 -1.28 8.984 1 96.5 153 LEU B CA 1
ATOM 2565 C C . LEU B 1 153 ? 23.266 -1.626 10.016 1 96.5 153 LEU B C 1
ATOM 2567 O O . LEU B 1 153 ? 22.203 -2.158 9.664 1 96.5 153 LEU B O 1
ATOM 2571 N N . ASN B 1 154 ? 23.594 -1.379 11.234 1 96.06 154 ASN B N 1
ATOM 2572 C CA . ASN B 1 154 ? 22.531 -1.472 12.234 1 96.06 154 ASN B CA 1
ATOM 2573 C C . ASN B 1 154 ? 21.594 -0.275 12.156 1 96.06 154 ASN B C 1
ATOM 2575 O O . ASN B 1 154 ? 21.781 0.627 11.344 1 96.06 154 ASN B O 1
ATOM 2579 N N . TYR B 1 155 ? 20.641 -0.293 12.977 1 94.94 155 TYR B N 1
ATOM 2580 C CA . TYR B 1 155 ? 19.562 0.699 12.883 1 94.94 155 TYR B CA 1
ATOM 2581 C C . TYR B 1 155 ? 20.125 2.113 12.977 1 94.94 155 TYR B C 1
ATOM 2583 O O . TYR B 1 155 ? 19.828 2.963 12.133 1 94.94 155 TYR B O 1
ATOM 2591 N N . ASN B 1 156 ? 20.922 2.406 14.016 1 96.62 156 ASN B N 1
ATOM 2592 C CA . ASN B 1 156 ? 21.453 3.746 14.25 1 96.62 156 ASN B CA 1
ATOM 2593 C C . ASN B 1 156 ? 22.406 4.172 13.133 1 96.62 156 ASN B C 1
ATOM 2595 O O . ASN B 1 156 ? 22.375 5.32 12.695 1 96.62 156 ASN B O 1
ATOM 2599 N N . GLU B 1 157 ? 23.219 3.277 12.719 1 97.69 157 GLU B N 1
ATOM 2600 C CA . GLU B 1 157 ? 24.141 3.559 11.625 1 97.69 157 GLU B CA 1
ATOM 2601 C C . GLU B 1 157 ? 23.375 3.9 10.344 1 97.69 157 GLU B C 1
ATOM 2603 O O . GLU B 1 157 ? 23.734 4.844 9.633 1 97.69 157 GLU B O 1
ATOM 2608 N N . LYS B 1 158 ? 22.406 3.104 10.086 1 97.31 158 LYS B N 1
ATOM 2609 C CA . LYS B 1 158 ? 21.578 3.34 8.906 1 97.31 158 LYS B CA 1
ATOM 2610 C C . LYS B 1 158 ? 20.875 4.695 8.984 1 97.31 158 LYS B C 1
ATOM 2612 O O . LYS B 1 158 ? 20.844 5.441 8.008 1 97.31 158 LYS B O 1
ATOM 2617 N N . LYS B 1 159 ? 20.391 4.969 10.117 1 96.75 159 LYS B N 1
ATOM 2618 C CA . LYS B 1 159 ? 19.719 6.254 10.32 1 96.75 159 LYS B CA 1
ATOM 2619 C C . LYS B 1 159 ? 20.672 7.414 10.047 1 96.75 159 LYS B C 1
ATOM 2621 O O . LYS B 1 159 ? 20.312 8.359 9.328 1 96.75 159 LYS B O 1
ATOM 2626 N N . ILE B 1 160 ? 21.859 7.398 10.562 1 96.81 160 ILE B N 1
ATOM 2627 C CA . ILE B 1 160 ? 22.859 8.445 10.359 1 96.81 160 ILE B CA 1
ATOM 2628 C C . ILE B 1 160 ? 23.203 8.539 8.875 1 96.81 160 ILE B C 1
ATOM 2630 O O . ILE B 1 160 ? 23.25 9.641 8.312 1 96.81 160 ILE B O 1
ATOM 2634 N N . TYR B 1 161 ? 23.391 7.41 8.289 1 96.94 161 TYR B N 1
ATOM 2635 C CA . TYR B 1 161 ? 23.719 7.367 6.867 1 96.94 161 TYR B CA 1
ATOM 2636 C C . TYR B 1 161 ? 22.625 8.039 6.043 1 96.94 161 TYR B C 1
ATOM 2638 O O . TYR B 1 161 ? 22.906 8.891 5.195 1 96.94 161 TYR B O 1
ATOM 2646 N N . LEU B 1 162 ? 21.328 7.652 6.285 1 97.31 162 LEU B N 1
ATOM 2647 C CA . LEU B 1 162 ? 20.219 8.133 5.484 1 97.31 162 LEU B CA 1
ATOM 2648 C C . LEU B 1 162 ? 19.969 9.617 5.738 1 97.31 162 LEU B C 1
ATOM 2650 O O . LEU B 1 162 ? 19.672 10.375 4.809 1 97.31 162 LEU B O 1
ATOM 2654 N N . LEU B 1 163 ? 20.078 10.078 6.969 1 95.81 163 LEU B N 1
ATOM 2655 C CA . LEU B 1 163 ? 19.891 11.492 7.27 1 95.81 163 LEU B CA 1
ATOM 2656 C C . LEU B 1 163 ? 20.984 12.336 6.613 1 95.81 163 LEU B C 1
ATOM 2658 O O . LEU B 1 163 ? 20.719 13.445 6.152 1 95.81 163 LEU B O 1
ATOM 2662 N N . ASN B 1 164 ? 22.188 11.844 6.59 1 95.56 164 ASN B N 1
ATOM 2663 C CA . ASN B 1 164 ? 23.281 12.539 5.918 1 95.56 164 ASN B CA 1
ATOM 2664 C C . ASN B 1 164 ? 23.062 12.578 4.406 1 95.56 164 ASN B C 1
ATOM 2666 O O . ASN B 1 164 ? 23.375 13.586 3.762 1 95.56 164 ASN B O 1
ATOM 2670 N N . LYS B 1 165 ? 22.641 11.43 3.893 1 94.69 165 LYS B N 1
ATOM 2671 C CA . LYS B 1 165 ? 22.375 11.352 2.459 1 94.69 165 LYS B CA 1
ATOM 2672 C C . LYS B 1 165 ? 21.406 12.453 2.018 1 94.69 165 LYS B C 1
ATOM 2674 O O . LYS B 1 165 ? 21.625 13.102 0.991 1 94.69 165 LYS B O 1
ATOM 2679 N N . PHE B 1 166 ? 20.328 12.727 2.797 1 93.25 166 PHE B N 1
ATOM 2680 C CA . PHE B 1 166 ? 19.266 13.617 2.361 1 93.25 166 PHE B CA 1
ATOM 2681 C C . PHE B 1 166 ? 19.422 15 2.98 1 93.25 166 PHE B C 1
ATOM 2683 O O . PHE B 1 166 ? 18.625 15.906 2.697 1 93.25 166 PHE B O 1
ATOM 2690 N N . LYS B 1 167 ? 20.188 15.375 4.008 1 82.31 167 LYS B N 1
ATOM 2691 C CA . LYS B 1 167 ? 20.453 16.719 4.523 1 82.31 167 LYS B CA 1
ATOM 2692 C C . LYS B 1 167 ? 20.703 17.703 3.385 1 82.31 167 LYS B C 1
ATOM 2694 O O . LYS B 1 167 ? 20.281 18.859 3.451 1 82.31 167 LYS B O 1
ATOM 2699 N N . GLU B 1 168 ? 21.578 17.375 2.533 1 55.97 168 GLU B N 1
ATOM 2700 C CA . GLU B 1 168 ? 22.047 18.422 1.628 1 55.97 168 GLU B CA 1
ATOM 2701 C C . GLU B 1 168 ? 20.922 18.953 0.751 1 55.97 168 GLU B C 1
ATOM 2703 O O . GLU B 1 168 ? 21.031 20.016 0.153 1 55.97 168 GLU B O 1
ATOM 2708 N N . ASN B 1 169 ? 19.969 18.141 0.252 1 46.12 169 ASN B N 1
ATOM 2709 C CA . ASN B 1 169 ? 19.109 18.609 -0.838 1 46.12 169 ASN B CA 1
ATOM 2710 C C . ASN B 1 169 ? 18.109 19.656 -0.36 1 46.12 169 ASN B C 1
ATOM 2712 O O . ASN B 1 169 ? 17.188 20 -1.084 1 46.12 169 ASN B O 1
ATOM 2716 N N . ARG B 1 170 ? 17.828 19.844 0.812 1 40.94 170 ARG B N 1
ATOM 2717 C CA . ARG B 1 170 ? 17.031 21.031 1.079 1 40.94 170 ARG B CA 1
ATOM 2718 C C . ARG B 1 170 ? 17.688 22.281 0.487 1 40.94 170 ARG B C 1
ATOM 2720 O O . ARG B 1 170 ? 17 23.25 0.15 1 40.94 170 ARG B O 1
ATOM 2727 N N . TYR B 1 171 ? 18.984 22.5 0.689 1 35.34 171 TYR B N 1
ATOM 2728 C CA . TYR B 1 171 ? 19.625 23.766 0.309 1 35.34 171 TYR B CA 1
ATOM 2729 C C . TYR B 1 171 ? 19.984 23.766 -1.173 1 35.34 171 TYR B C 1
ATOM 2731 O O . TYR B 1 171 ? 20.578 24.719 -1.673 1 35.34 171 TYR B O 1
ATOM 2739 N N . ASN B 1 172 ? 19.891 22.688 -1.917 1 29.39 172 ASN B N 1
ATOM 2740 C CA . ASN B 1 172 ? 20.141 23 -3.318 1 29.39 172 ASN B CA 1
ATOM 2741 C C . ASN B 1 172 ? 18.844 23.188 -4.094 1 29.39 172 ASN B C 1
ATOM 2743 O O . ASN B 1 172 ? 17.875 22.453 -3.891 1 29.39 172 ASN B O 1
#

Foldseek 3Di:
DVVVVVCVPLDFDDPVNLVVLQAAEEEQEAEESDDPQQCPDCNVLEYAYEQEYDYEQHHEEFWDPVCVVVCVVVVVDTGGAHEAEEYNEYAAHNEYEYHHEYEYYCEYEYHPEYDDHYHYYFFYWGDVPIDTDGGNVVVVVVCVVPDDDCVPPDPVRVVVVVCVVCVVVVVD/DVVVVVVPPLDFDDPVRLVVLQAAEEEQEAEESDDPQQCPDPNVLEYAYEQEYDYEQHHEEFWDPVCVVVCVVVVVDIGGAHEAEEYNEYAAHNEYEYHNEYEYYCEYEYHNEYDDHYHYYFFYWYDVPIDTDGGNVVVVVVCVVPDDDCPPPDDVRVVVVVCVVPVPVVVD

Radius of gyration: 22.4 Å; Cα contacts (8 Å, |Δi|>4): 768; chains: 2; bounding box: 64×52×50 Å

Nearest PDB structures (foldseek):
  8vr6-assembly1_A  TM=6.647E-01  e=5.514E-08  Psychrobacter cryohalolentis K5
  6ag8-assembly1_C  TM=6.332E-01  e=3.460E-08  Escherichia coli K-12
  1mr9-assembly1_B  TM=5.494E-01  e=1.144E-08  Enterococcus faecium
  3jqy-assembly1_C  TM=6.464E-01  e=2.360E-05  Escherichia coli
  3jqy-assembly1_A  TM=6.126E-01  e=1.869E-05  Escherichia coli

Organism: Staphylococcus aureus (NCBI:txid1280)

InterPro domains:
  IPR001451 Hexapeptide repeat [PF00132] (84-117)
  IPR011004 Trimeric LpxA-like superfamily [SSF51161] (20-137)
  IPR018357 Hexapeptide transferase, conserved site [PS00101] (91-119)
  IPR050179 Transferase hexapeptide repeat [PTHR43300] (27-140)

Solvent-accessible surface area (backbone atoms only — not comparable to full-atom values): 17539 Å² total; per-residue (Å²): 111,64,71,58,52,60,60,71,38,88,56,51,46,48,71,67,56,44,40,71,64,36,28,44,66,48,53,76,57,45,52,41,56,32,52,71,77,26,42,44,93,55,23,63,43,33,39,38,34,32,41,27,38,45,29,38,66,32,34,39,38,43,48,54,70,56,54,59,62,45,30,88,84,38,74,39,63,40,35,70,34,48,33,39,39,32,35,45,23,41,39,27,42,45,18,37,42,36,48,53,23,36,38,30,35,43,22,39,38,34,58,54,13,31,36,75,57,69,38,66,60,43,25,29,31,35,38,44,62,40,39,81,74,48,44,39,68,61,48,50,56,58,50,60,76,70,61,78,92,53,88,86,46,51,72,69,57,38,49,52,53,53,52,57,64,50,59,58,54,74,79,98,112,68,75,57,56,65,61,71,41,93,51,50,44,49,73,68,56,43,41,71,63,35,28,46,68,48,52,76,58,44,53,41,58,33,50,70,76,26,42,44,93,57,23,64,43,35,39,39,34,32,40,28,36,41,30,38,65,31,34,38,37,42,50,53,73,74,54,60,84,44,30,89,84,40,77,85,72,81,49,74,34,47,33,39,38,33,34,29,24,26,40,27,42,47,18,37,40,36,50,54,22,37,37,32,36,43,24,31,37,35,58,54,13,32,36,76,55,67,40,66,59,43,26,29,31,35,19,61,70,42,40,83,73,48,43,40,67,61,48,50,56,58,46,63,76,57,51,35,74,52,71,86,45,52,72,68,56,39,50,54,50,54,51,57,69,56,58,59,60,75,80,101

Sequence (344 aa):
MKKLFLKLMKRNLSEDKIRKLGVQVGNDCRFLSVDRSTFGSEPYLIQIGNHVTITSGVKFATHDGGVWIFRKKYPEIDNFHRIFIGNNVFIGINSIILPGVTIGNNVVVGAGSVVTKDVPDNVIIGGNPAKKIKSIEAYETKILENADYTKKLNYNEKKIYLLNKFKENRYNMKKLFLKLMKRNLSEDKIRKLGVQVGNDCRFLSVDRSTFGSEPYLIQIGNHVTITSGVKFATHDGGVWIFRKKYPEIDNFHRIFIGNNVFIGINSIILPGVTIGNNVVVGAGSVVTKDVPDNVIIGGNPAKKIKSIEAYETKILENADYTKKLNYNEKKIYLLNKFKENRYN

pLDDT: mean 91.92, std 16.23, range [29.39, 98.94]